Protein AF-0000000066578790 (afdb_homodimer)

Secondary structure (DSSP, 8-state):
-TTEEEE--SS-TT-SEEEE-S-GGGTT-SEEEEEEEEEGGG-SS-PPPTTTS-EEE-TTS-EEEE-GGG-EEEEGGG---EEEE-GGGHHHHHHHHHHHHH--/-TTEEEE--S--TT--EEEE-S-TTSTT-SEEEEEEEEEGGG-SS-PPPTTTS-EEE-TTS-EEEE-GGG-EEEEGGG---EEEE-GGGHHHHHHHHHHHHH--

Organism: Shigella dysenteriae serotype 1 (strain Sd197) (NCBI:txid300267)

InterPro domains:
  IPR002712 Toxin CcdB [PF01845] (2-103)
  IPR011067 Plasmid maintenance toxin/Cell growth inhibitor [G3DSA:2.30.30.110] (1-104)

Sequence (208 aa):
MQFTVYRSRSRNAAFPFVIDVTSDIIGVINRRIVIPLTPIERFIRIRPPERLNPILLLVDGKEYVLMTHETATVPVNALGTKFCDASAHRTLIKGALDFMLDGIMQFTVYRSRSRNAAFPFVIDVTSDIIGVINRRIVIPLTPIERFIRIRPPERLNPILLLVDGKEYVLMTHETATVPVNALGTKFCDASAHRTLIKGALDFMLDGI

Solvent-accessible surface area (backbone atoms only — not comparable to full-atom values): 10943 Å² total; per-residue (Å²): 108,52,31,30,28,22,35,38,67,58,86,48,77,69,34,52,27,30,30,30,50,28,24,75,65,61,62,86,59,68,50,35,39,31,28,33,28,26,57,44,81,76,46,77,92,50,81,66,59,56,65,50,26,38,76,44,78,48,95,87,74,45,51,25,28,37,37,52,74,57,28,33,42,40,48,55,85,61,52,43,52,80,68,48,79,44,59,92,45,44,68,62,54,50,45,17,52,34,24,45,49,66,50,85,108,53,31,30,28,21,35,38,67,59,86,47,77,69,34,51,27,32,30,28,53,29,24,76,65,61,62,88,59,66,50,35,40,31,28,32,28,25,58,45,80,77,48,77,92,49,81,65,58,54,64,49,27,40,76,44,79,48,94,89,73,46,50,25,28,37,36,52,76,57,28,31,43,41,47,57,86,60,52,44,50,81,69,47,82,44,58,90,46,44,67,62,54,50,45,16,52,34,24,44,50,66,50,85

Structure (mmCIF, N/CA/C/O backbone):
data_AF-0000000066578790-model_v1
#
loop_
_entity.id
_entity.type
_entity.pdbx_description
1 polymer 'Toxin CcdB'
#
loop_
_atom_site.group_PDB
_atom_site.id
_atom_site.type_symbol
_atom_site.label_atom_id
_atom_site.label_alt_id
_atom_site.label_comp_id
_atom_site.label_asym_id
_atom_site.label_entity_id
_atom_site.label_seq_id
_atom_site.pdbx_PDB_ins_code
_atom_site.Cartn_x
_atom_site.Cartn_y
_atom_site.Cartn_z
_atom_site.occupancy
_atom_site.B_iso_or_equiv
_atom_site.auth_seq_id
_atom_site.auth_comp_id
_atom_site.auth_asym_id
_atom_site.auth_atom_id
_a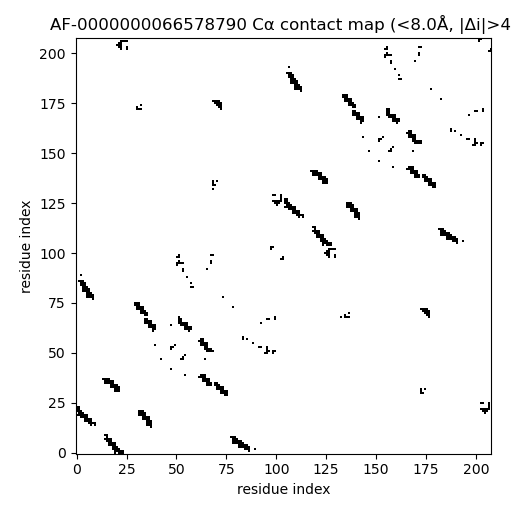tom_site.pdbx_PDB_model_num
ATOM 1 N N . MET A 1 1 ? -14.023 7.707 2.957 1 89.94 1 MET A N 1
ATOM 2 C CA . MET A 1 1 ? -13.797 8.492 1.743 1 89.94 1 MET A CA 1
ATOM 3 C C . MET A 1 1 ? -12.312 8.695 1.491 1 89.94 1 MET A C 1
ATOM 5 O O . MET A 1 1 ? -11.547 8.938 2.426 1 89.94 1 MET A O 1
ATOM 9 N N . GLN A 1 2 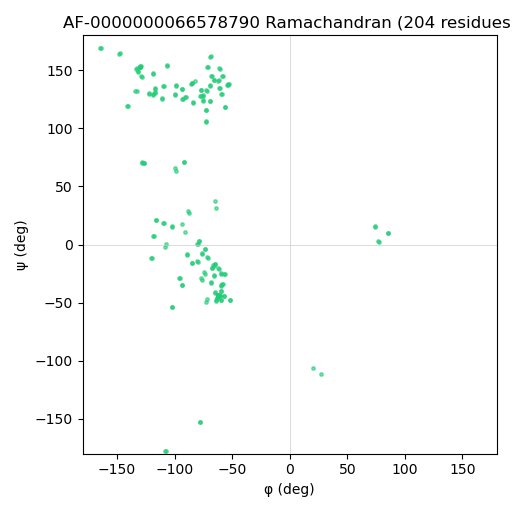? -12.031 8.594 0.148 1 96.25 2 GLN A N 1
ATOM 10 C CA . GLN A 1 2 ? -10.625 8.719 -0.208 1 96.25 2 GLN A CA 1
ATOM 11 C C . GLN A 1 2 ? -10.062 10.07 0.208 1 96.25 2 GLN A C 1
ATOM 13 O O . GLN A 1 2 ? -10.719 11.102 0.016 1 96.25 2 GLN A O 1
ATOM 18 N N . PHE A 1 3 ? -8.922 10.141 0.788 1 98.44 3 PHE A N 1
ATOM 19 C CA . PHE A 1 3 ? -8.102 11.258 1.256 1 98.44 3 PHE A CA 1
ATOM 20 C C . PHE A 1 3 ? -8.688 11.859 2.527 1 98.44 3 PHE A C 1
ATOM 22 O O . PHE A 1 3 ? -8.391 13.008 2.869 1 98.44 3 PHE A O 1
ATOM 29 N N . THR A 1 4 ? -9.562 11.148 3.135 1 98.31 4 THR A N 1
ATOM 30 C CA . THR A 1 4 ? -9.977 11.523 4.48 1 98.31 4 THR A CA 1
ATOM 31 C C . THR A 1 4 ? -8.922 11.125 5.504 1 98.31 4 THR A C 1
ATOM 33 O O . THR A 1 4 ? -8.383 10.016 5.449 1 98.31 4 THR A O 1
ATOM 36 N N . VAL A 1 5 ? -8.609 12.086 6.387 1 98.81 5 VAL A N 1
ATOM 37 C CA . VAL A 1 5 ? -7.676 11.844 7.48 1 98.81 5 VAL A CA 1
ATOM 38 C C . VAL A 1 5 ? -8.445 11.43 8.734 1 98.81 5 VAL A C 1
ATOM 40 O O . VAL A 1 5 ? -9.445 12.055 9.086 1 98.81 5 VAL A O 1
ATOM 43 N N . TYR A 1 6 ? -7.953 10.391 9.359 1 98.44 6 TYR A N 1
ATOM 44 C CA . TYR A 1 6 ? -8.531 9.875 10.594 1 98.44 6 TYR A CA 1
ATOM 45 C C . TYR A 1 6 ? -7.52 9.938 11.734 1 98.44 6 TYR A C 1
ATOM 47 O O . TYR A 1 6 ? -6.312 9.789 11.508 1 98.44 6 TYR A O 1
ATOM 55 N N . ARG A 1 7 ? -8.07 10.164 12.922 1 97.31 7 ARG A N 1
ATOM 56 C CA . ARG A 1 7 ? -7.238 9.922 14.102 1 97.31 7 ARG A CA 1
ATOM 57 C C . ARG A 1 7 ? -6.977 8.43 14.297 1 97.31 7 ARG A C 1
ATOM 59 O O . ARG A 1 7 ? -7.91 7.625 14.266 1 97.31 7 ARG A O 1
ATOM 66 N N . SER A 1 8 ? -5.742 8.141 14.344 1 95.25 8 SER A N 1
ATOM 67 C CA . SER A 1 8 ? -5.379 6.73 14.438 1 95.25 8 SER A CA 1
ATOM 68 C C . SER A 1 8 ? -5.914 6.102 15.719 1 95.25 8 SER A C 1
ATOM 70 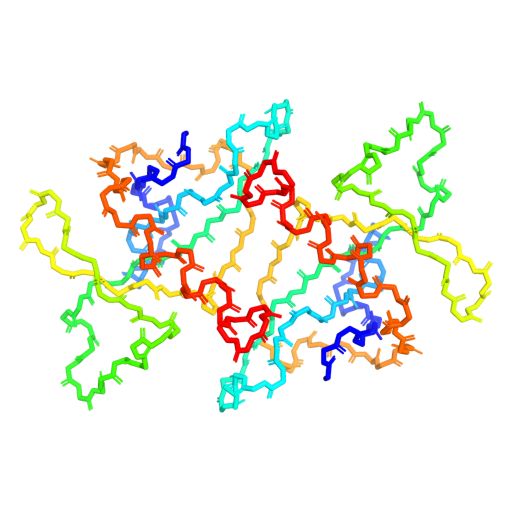O O . SER A 1 8 ? -5.898 6.734 16.781 1 95.25 8 SER A O 1
ATOM 72 N N . ARG A 1 9 ? -6.375 4.855 15.586 1 90.81 9 ARG A N 1
ATOM 73 C CA . ARG A 1 9 ? -6.793 4.086 16.75 1 90.81 9 ARG A CA 1
ATOM 74 C C . ARG A 1 9 ? -5.602 3.389 17.406 1 90.81 9 ARG A C 1
ATOM 76 O O . ARG A 1 9 ? -5.695 2.92 18.547 1 90.81 9 ARG A O 1
ATOM 83 N N . SER A 1 10 ? -4.578 3.365 16.609 1 82.62 10 SER A N 1
ATOM 84 C CA . SER A 1 10 ? -3.373 2.725 17.125 1 82.62 10 SER A CA 1
ATOM 85 C C . SER A 1 10 ? -2.764 3.535 18.266 1 82.62 10 SER A C 1
ATOM 87 O O . SER A 1 10 ? -2.871 4.762 18.281 1 82.62 10 SER A O 1
ATOM 89 N N . ARG A 1 11 ? -2.188 2.863 19.25 1 78.44 11 ARG A N 1
ATOM 90 C CA . ARG A 1 11 ? -1.521 3.52 20.359 1 78.44 11 ARG A CA 1
ATOM 91 C C . ARG A 1 11 ? -0.132 4.004 19.969 1 78.44 11 ARG A C 1
ATOM 93 O O . ARG A 1 11 ? 0.589 4.578 20.797 1 78.44 11 ARG A O 1
ATOM 100 N N . ASN A 1 12 ? 0.099 3.768 18.734 1 79.38 12 ASN A N 1
ATOM 101 C CA . ASN A 1 12 ? 1.402 4.227 18.266 1 79.38 12 ASN A CA 1
ATOM 102 C C . ASN A 1 12 ? 1.453 5.746 18.141 1 79.38 12 ASN A C 1
ATOM 104 O O . ASN A 1 12 ? 0.891 6.316 17.203 1 79.38 12 ASN A O 1
ATOM 108 N N . ALA A 1 13 ? 2.125 6.418 19.062 1 82.94 13 ALA A N 1
ATOM 109 C CA . ALA A 1 13 ? 2.197 7.875 19.156 1 82.94 13 ALA A CA 1
ATOM 110 C C . ALA A 1 13 ? 2.91 8.461 17.938 1 82.94 13 ALA A C 1
ATOM 112 O O . ALA A 1 13 ? 2.76 9.648 17.641 1 82.94 13 ALA A O 1
ATOM 113 N N . ALA A 1 14 ? 3.617 7.625 17.234 1 88.19 14 ALA A N 1
ATOM 114 C CA . ALA A 1 14 ? 4.336 8.109 16.062 1 88.19 14 ALA A CA 1
ATOM 115 C C . ALA A 1 14 ? 3.377 8.367 14.906 1 88.19 14 ALA A C 1
ATOM 117 O O . ALA A 1 14 ? 3.676 9.164 14.016 1 88.19 14 ALA A O 1
ATOM 118 N N . PHE A 1 15 ? 2.271 7.719 14.938 1 94.5 15 PHE A N 1
ATOM 119 C CA . PHE A 1 15 ? 1.312 7.824 13.844 1 94.5 15 PHE A CA 1
ATOM 120 C C . PHE A 1 15 ? -0.065 8.211 14.367 1 94.5 15 PHE A C 1
ATOM 122 O O . PHE A 1 15 ? -1.005 7.418 14.312 1 94.5 15 PHE A O 1
ATOM 129 N N . PRO A 1 16 ? -0.191 9.438 14.82 1 95.69 16 PRO A N 1
ATOM 130 C CA . PRO A 1 16 ? -1.458 9.867 15.414 1 95.69 16 PRO A CA 1
ATOM 131 C C . PRO A 1 16 ? -2.594 9.945 14.398 1 95.69 16 PRO A C 1
ATOM 133 O O . PRO A 1 16 ? -3.768 9.945 14.781 1 95.69 16 PRO A O 1
ATOM 136 N N . PHE A 1 17 ? -2.246 10.039 13.07 1 97.88 17 PHE A N 1
ATOM 137 C CA . PHE A 1 17 ? -3.238 10.133 12.008 1 97.88 17 PHE A CA 1
ATOM 138 C C . PHE A 1 17 ? -2.943 9.125 10.906 1 97.88 17 PHE A C 1
ATOM 140 O O . PHE A 1 17 ? -1.795 8.711 10.727 1 97.88 17 PHE A O 1
ATOM 147 N N . VAL A 1 18 ? -3.969 8.742 10.258 1 98.19 18 VAL A N 1
ATOM 148 C CA . VAL A 1 18 ? -3.84 8.008 9 1 98.19 18 VAL A CA 1
ATOM 149 C C . VAL A 1 18 ? -4.711 8.656 7.93 1 98.19 18 VAL A C 1
ATOM 151 O O . VAL A 1 18 ? -5.73 9.273 8.234 1 98.19 18 VAL A O 1
ATOM 154 N N . ILE A 1 19 ? -4.293 8.492 6.723 1 98.75 19 ILE A N 1
ATOM 155 C CA . ILE A 1 19 ? -5.078 9 5.605 1 98.75 19 ILE A CA 1
ATOM 156 C C . ILE A 1 19 ? -5.5 7.844 4.703 1 98.75 19 ILE A C 1
ATOM 158 O O . ILE A 1 19 ? -4.68 6.996 4.348 1 98.75 19 ILE A O 1
ATOM 162 N N . ASP A 1 20 ? -6.812 7.766 4.395 1 97.56 20 ASP A N 1
ATOM 163 C CA . ASP A 1 20 ? -7.359 6.781 3.467 1 97.56 20 ASP A CA 1
ATOM 164 C C . ASP A 1 20 ? -7.031 7.152 2.021 1 97.56 20 ASP A C 1
ATOM 166 O O . ASP A 1 20 ? -7.41 8.227 1.551 1 97.56 20 ASP A O 1
ATOM 170 N N . VAL A 1 21 ? -6.359 6.207 1.281 1 98.19 21 VAL A N 1
ATOM 171 C CA . VAL A 1 21 ? -5.98 6.535 -0.089 1 98.19 21 VAL A CA 1
ATOM 172 C C . VAL A 1 21 ? -6.676 5.582 -1.06 1 98.19 21 VAL A C 1
ATOM 174 O O . VAL A 1 21 ? -6.344 5.547 -2.246 1 98.19 21 VAL A O 1
ATOM 177 N N . THR A 1 22 ? -7.562 4.773 -0.55 1 96.94 22 THR A N 1
ATOM 178 C CA . THR A 1 22 ? -8.328 3.836 -1.369 1 96.94 22 THR A CA 1
ATOM 179 C C . THR A 1 22 ? -9.367 4.574 -2.205 1 96.94 22 THR A C 1
ATOM 181 O O . THR A 1 22 ? -10.109 5.41 -1.686 1 96.94 22 THR A O 1
ATOM 184 N N . SER A 1 23 ? -9.406 4.238 -3.52 1 95.69 23 SER A N 1
ATOM 185 C CA . SER A 1 23 ? -10.414 4.84 -4.391 1 95.69 23 SER A CA 1
ATOM 186 C C . SER A 1 23 ? -11.828 4.547 -3.883 1 95.69 23 SER A C 1
ATOM 188 O O . SER A 1 23 ? -12.109 3.438 -3.436 1 95.69 23 SER A O 1
ATOM 190 N N . ASP A 1 24 ? -12.695 5.48 -4.051 1 91.62 24 ASP A N 1
ATOM 191 C CA . ASP A 1 24 ? -14.078 5.328 -3.609 1 91.62 24 ASP A CA 1
ATOM 192 C C . ASP A 1 24 ? -14.836 4.332 -4.488 1 91.62 24 ASP A C 1
ATOM 194 O O . ASP A 1 24 ? -15.922 3.883 -4.137 1 91.62 24 ASP A O 1
ATOM 198 N N . ILE A 1 25 ? -14.211 3.969 -5.609 1 85.75 25 ILE A N 1
ATOM 199 C CA . ILE A 1 25 ? -14.867 3.076 -6.555 1 85.75 25 ILE A CA 1
ATOM 200 C C . ILE A 1 25 ? -14.828 1.646 -6.027 1 85.75 25 ILE A C 1
ATOM 202 O O . ILE A 1 25 ? -15.648 0.811 -6.422 1 85.75 25 ILE A O 1
ATOM 206 N N . ILE A 1 26 ? -13.781 1.325 -5.262 1 79.75 26 ILE A N 1
ATOM 207 C CA . ILE A 1 26 ? -13.57 -0.048 -4.816 1 79.75 26 ILE A CA 1
ATOM 208 C C . ILE A 1 26 ? -14.719 -0.482 -3.91 1 79.75 26 ILE A C 1
ATOM 210 O O . ILE A 1 26 ? -15.07 -1.664 -3.863 1 79.75 26 ILE A O 1
ATOM 214 N N . GLY A 1 27 ? -15.914 0.011 -4.121 1 63.19 27 GLY A N 1
ATOM 215 C CA . GLY A 1 27 ? -17.203 -0.349 -3.566 1 63.19 27 GLY A CA 1
ATOM 216 C C . GLY A 1 27 ? -17.109 -0.977 -2.189 1 63.19 27 GLY A C 1
ATOM 217 O O . GLY A 1 27 ? -16.531 -0.39 -1.271 1 63.19 27 GLY A O 1
ATOM 218 N N . VAL A 1 28 ? -17.469 -2.354 -2.236 1 64.81 28 VAL A N 1
ATOM 219 C CA . VAL A 1 28 ? -17.969 -3.074 -1.072 1 64.81 28 VAL A CA 1
ATOM 220 C C . VAL A 1 28 ? -16.812 -3.762 -0.35 1 64.81 28 VAL A C 1
ATOM 222 O O . VAL A 1 28 ? -17.031 -4.656 0.472 1 64.81 28 VAL A O 1
ATOM 225 N N . ILE A 1 29 ? -15.641 -3.344 -0.62 1 76.81 29 ILE A N 1
ATOM 226 C CA . ILE A 1 29 ? -14.656 -4.062 0.174 1 76.81 29 ILE A CA 1
ATOM 227 C C . ILE A 1 29 ? -14.562 -3.445 1.567 1 76.81 29 ILE A C 1
ATOM 229 O O . ILE A 1 29 ? -14.859 -2.264 1.75 1 76.81 29 ILE A O 1
ATOM 233 N N . ASN A 1 30 ? -14.422 -4.223 2.66 1 87.56 30 ASN A N 1
ATOM 234 C CA . ASN A 1 30 ? -14.367 -3.768 4.047 1 87.56 30 ASN A CA 1
ATOM 235 C C . ASN A 1 30 ? -12.945 -3.416 4.465 1 87.56 30 ASN A C 1
ATOM 237 O O . ASN A 1 30 ? -12.594 -3.533 5.641 1 87.56 30 ASN A O 1
ATOM 241 N N . ARG A 1 31 ? -12.07 -3.014 3.553 1 93.38 31 ARG A N 1
ATOM 242 C CA . ARG A 1 31 ? -10.688 -2.645 3.854 1 93.38 31 ARG A CA 1
ATOM 243 C C . ARG A 1 31 ? -10.305 -1.339 3.162 1 93.38 31 ARG A C 1
ATOM 245 O O . ARG A 1 31 ? -10.859 -1.001 2.113 1 93.38 31 ARG A O 1
ATOM 252 N N . ARG A 1 32 ? -9.438 -0.648 3.727 1 95.31 32 ARG A N 1
ATOM 253 C CA . ARG A 1 32 ? -8.898 0.599 3.189 1 95.31 32 ARG A CA 1
ATOM 254 C C . ARG A 1 32 ? -7.379 0.621 3.27 1 95.31 32 ARG A C 1
ATOM 256 O O . ARG A 1 32 ? -6.797 0.217 4.277 1 95.31 32 ARG A O 1
ATOM 263 N N . ILE A 1 33 ? -6.75 1 2.16 1 97.75 33 ILE A N 1
ATOM 264 C CA . ILE A 1 33 ? -5.328 1.317 2.189 1 97.75 33 ILE A CA 1
ATOM 265 C C . ILE A 1 33 ? -5.117 2.686 2.836 1 97.75 33 ILE A C 1
ATOM 267 O O . ILE A 1 33 ? -5.781 3.658 2.473 1 97.75 33 ILE A O 1
ATOM 271 N N . VAL A 1 34 ? -4.227 2.73 3.836 1 97.94 34 VAL A N 1
ATOM 272 C CA . VAL A 1 34 ? -3.99 3.969 4.574 1 97.94 34 VAL A CA 1
ATOM 273 C C . VAL A 1 34 ? -2.492 4.254 4.645 1 97.94 34 VAL A C 1
ATOM 275 O O . VAL A 1 34 ? -1.674 3.334 4.535 1 97.94 34 VAL A O 1
ATOM 278 N N . ILE A 1 35 ? -2.199 5.48 4.766 1 98.69 35 ILE A N 1
ATOM 279 C CA . ILE A 1 35 ? -0.837 5.941 5.004 1 98.69 35 ILE A CA 1
ATOM 280 C C . ILE A 1 35 ? -0.788 6.754 6.297 1 98.69 35 ILE A C 1
ATOM 282 O O . ILE A 1 35 ? -1.569 7.691 6.477 1 98.69 35 ILE A O 1
ATOM 286 N N . PRO A 1 36 ? 0.133 6.461 7.207 1 98.25 36 PRO A N 1
ATOM 287 C CA . PRO A 1 36 ? 0.235 7.246 8.438 1 98.25 36 PRO A CA 1
ATOM 288 C C . PRO A 1 36 ? 0.787 8.648 8.195 1 98.25 36 PRO A C 1
ATOM 290 O O . PRO A 1 36 ? 1.524 8.875 7.234 1 98.25 36 PRO A O 1
ATOM 293 N N . LEU A 1 37 ? 0.402 9.523 9.055 1 98.19 37 LEU A N 1
ATOM 294 C CA . LEU A 1 37 ? 0.937 10.875 9.102 1 98.19 37 LEU A CA 1
ATOM 295 C C . LEU A 1 37 ? 1.668 11.133 10.414 1 98.19 37 LEU A C 1
ATOM 297 O O . LEU A 1 37 ? 1.164 10.789 11.484 1 98.19 37 LEU A O 1
ATOM 301 N N . THR A 1 38 ? 2.773 11.695 10.328 1 96.94 38 THR A N 1
ATOM 302 C CA . THR A 1 38 ? 3.59 12.023 11.492 1 96.94 38 THR A CA 1
ATOM 303 C C . THR A 1 38 ? 3.777 13.539 11.602 1 96.94 38 THR A C 1
ATOM 305 O O . THR A 1 38 ? 4.145 14.195 10.633 1 96.94 38 THR A O 1
ATOM 308 N N . PRO A 1 39 ? 3.529 14.047 12.812 1 95.94 39 PRO A N 1
ATOM 309 C CA . PRO A 1 39 ? 3.799 15.484 12.961 1 95.94 39 PRO A CA 1
ATOM 310 C C . PRO A 1 39 ? 5.223 15.859 12.562 1 95.94 39 PRO A C 1
ATOM 312 O O . PRO A 1 39 ? 6.172 15.148 12.906 1 95.94 39 PRO A O 1
ATOM 315 N N . ILE A 1 40 ? 5.344 17 11.82 1 95 40 ILE A N 1
ATOM 316 C CA . ILE A 1 40 ? 6.629 17.438 11.289 1 95 40 ILE A CA 1
ATOM 317 C C . ILE A 1 40 ? 7.605 17.672 12.438 1 95 40 ILE A C 1
ATOM 319 O O . ILE A 1 40 ? 8.82 17.531 12.273 1 95 40 ILE A O 1
ATOM 323 N N . GLU A 1 41 ? 7.137 17.953 13.633 1 93.12 41 GLU A N 1
ATOM 324 C CA . GLU A 1 41 ? 7.957 18.281 14.797 1 93.12 41 GLU A CA 1
ATOM 325 C C . GLU A 1 41 ? 8.781 17.062 15.234 1 93.12 41 GLU A C 1
ATOM 327 O O . GLU A 1 41 ? 9.766 17.219 15.961 1 93.12 41 GLU A O 1
ATOM 332 N N . ARG A 1 42 ? 8.391 15.953 14.797 1 91.75 42 ARG A N 1
ATOM 333 C CA . ARG A 1 42 ? 9.125 14.75 15.164 1 91.75 42 ARG A CA 1
ATOM 334 C C . ARG A 1 42 ? 10.375 14.578 14.305 1 91.75 42 ARG A C 1
ATOM 336 O O . ARG A 1 42 ? 11.25 13.773 14.617 1 91.75 42 ARG A O 1
ATOM 343 N N . PHE A 1 43 ? 10.398 15.367 13.211 1 89.25 43 PHE A N 1
ATOM 344 C CA . PHE A 1 43 ? 11.555 15.312 12.328 1 89.25 43 PHE A CA 1
ATOM 345 C C . PHE A 1 43 ? 12.508 16.469 12.609 1 89.25 43 PHE A C 1
ATOM 347 O O . PHE A 1 43 ? 12.531 17.453 11.867 1 89.25 43 PHE A O 1
ATOM 354 N N . ILE A 1 44 ? 13.125 16.641 13.594 1 79.12 44 ILE A N 1
ATOM 355 C CA . ILE A 1 44 ? 13.953 17.75 14.039 1 79.12 44 ILE A CA 1
ATOM 356 C C . ILE A 1 44 ? 15.266 17.766 13.258 1 79.12 44 ILE A C 1
ATOM 358 O O . ILE A 1 44 ?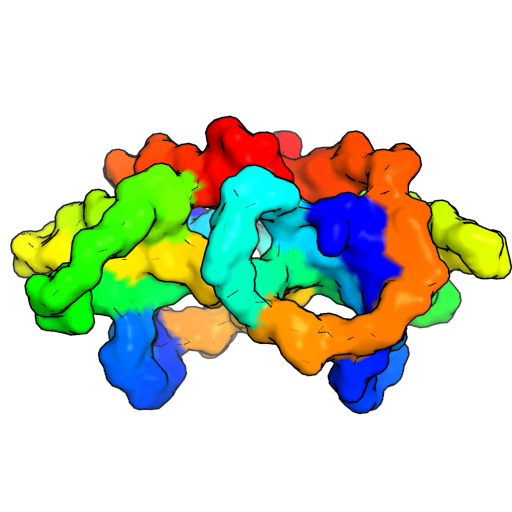 15.695 18.812 12.766 1 79.12 44 ILE A O 1
ATOM 362 N N . ARG A 1 45 ? 16.016 16.688 13.109 1 80.31 45 ARG A N 1
ATOM 363 C CA . ARG A 1 45 ? 17.375 16.688 12.57 1 80.31 45 ARG A CA 1
ATOM 364 C C . ARG A 1 45 ? 17.406 16.094 11.172 1 80.31 45 ARG A C 1
ATOM 366 O O . ARG A 1 45 ? 18.469 16.031 10.531 1 80.31 45 ARG A O 1
ATOM 373 N N . ILE A 1 46 ? 16.297 15.688 10.633 1 79.06 46 ILE A N 1
ATOM 374 C CA . ILE A 1 46 ? 16.328 14.984 9.359 1 79.06 46 ILE A CA 1
ATOM 375 C C . ILE A 1 46 ? 15.141 15.422 8.5 1 79.06 46 ILE A C 1
ATOM 377 O O . ILE A 1 46 ? 14 15.43 8.969 1 79.06 46 ILE A O 1
ATOM 381 N N . ARG A 1 47 ? 15.578 15.961 7.418 1 82.38 47 ARG A N 1
ATOM 382 C CA . ARG A 1 47 ? 14.5 16.281 6.488 1 82.38 47 ARG A CA 1
ATOM 383 C C . ARG A 1 47 ? 14 15.039 5.762 1 82.38 47 ARG A C 1
ATOM 385 O O . ARG A 1 47 ? 14.789 14.305 5.172 1 82.38 47 ARG A O 1
ATOM 392 N N . PRO A 1 48 ? 12.68 14.859 5.828 1 86.75 48 PRO A N 1
ATOM 393 C CA . PRO A 1 48 ? 12.164 13.688 5.113 1 86.75 48 PRO A CA 1
ATOM 394 C C . PRO A 1 48 ? 12.336 13.797 3.602 1 86.75 48 PRO A C 1
ATOM 396 O O . PRO A 1 48 ? 12.32 14.906 3.055 1 86.75 48 PRO A O 1
ATOM 399 N N . PRO A 1 49 ? 12.664 12.688 2.926 1 88.38 49 PRO A N 1
ATOM 400 C CA . PRO A 1 49 ? 12.711 12.734 1.462 1 88.38 49 PRO A CA 1
ATOM 401 C C . PRO A 1 49 ? 11.398 13.211 0.845 1 88.38 49 PRO A C 1
ATOM 403 O O . PRO A 1 49 ? 10.391 12.5 0.9 1 88.38 49 PRO A O 1
ATOM 406 N N . GLU A 1 50 ? 11.406 14.25 0.172 1 89.44 50 GLU A N 1
ATOM 407 C CA . GLU A 1 50 ? 10.211 14.984 -0.235 1 89.44 50 GLU A CA 1
ATOM 408 C C . GLU A 1 50 ? 9.352 14.156 -1.188 1 89.44 50 GLU A C 1
ATOM 410 O O . GLU A 1 50 ? 8.125 14.188 -1.111 1 89.44 50 GLU A O 1
ATOM 415 N N . ARG A 1 51 ? 10 13.469 -2.094 1 92.75 51 ARG A N 1
ATOM 416 C CA . ARG A 1 51 ? 9.234 12.742 -3.104 1 92.75 51 ARG A CA 1
ATOM 417 C C . ARG A 1 51 ? 8.469 11.586 -2.479 1 92.75 51 ARG A C 1
ATOM 419 O O . ARG A 1 51 ? 7.359 11.258 -2.914 1 92.75 51 ARG A O 1
ATOM 426 N N . LEU A 1 52 ? 9.031 10.992 -1.456 1 94.81 52 LEU A N 1
ATOM 427 C CA . LEU A 1 52 ? 8.414 9.828 -0.821 1 94.81 52 LEU A CA 1
ATOM 428 C C . LEU A 1 52 ? 7.555 10.258 0.364 1 94.81 52 LEU A C 1
ATOM 430 O O . LEU A 1 52 ? 6.527 9.633 0.643 1 94.81 52 LEU A O 1
ATOM 434 N N . ASN A 1 53 ? 8.031 11.258 0.998 1 96.31 53 ASN A N 1
ATOM 435 C CA . ASN A 1 53 ? 7.387 11.68 2.236 1 96.31 53 ASN A CA 1
ATOM 436 C C . ASN A 1 53 ? 7.059 13.172 2.211 1 96.31 53 ASN A C 1
ATOM 438 O O . ASN A 1 53 ? 7.598 13.945 3.006 1 96.31 53 ASN A O 1
ATOM 442 N N . PRO A 1 54 ? 6.125 13.586 1.452 1 97.5 54 PRO A N 1
ATOM 443 C CA . PRO A 1 54 ? 5.773 15.008 1.373 1 97.5 54 PRO A CA 1
ATOM 444 C C . PRO A 1 54 ? 5.129 15.531 2.656 1 97.5 54 PRO A C 1
ATOM 446 O O . PRO A 1 54 ? 4.684 14.734 3.492 1 97.5 54 PRO A O 1
ATOM 449 N N . ILE A 1 55 ? 5.148 16.781 2.77 1 97.69 55 ILE A N 1
ATOM 450 C CA . ILE A 1 55 ? 4.574 17.469 3.926 1 97.69 55 ILE A CA 1
ATOM 451 C C . ILE A 1 55 ? 3.186 18 3.578 1 97.69 55 ILE A C 1
ATOM 453 O O . ILE A 1 55 ? 3 18.641 2.537 1 97.69 55 ILE A O 1
ATOM 457 N N . LEU A 1 56 ? 2.205 17.703 4.402 1 98.31 56 LEU A N 1
ATOM 458 C CA . LEU A 1 56 ? 0.828 18.156 4.246 1 98.31 56 LEU A CA 1
ATOM 459 C C . LEU A 1 56 ? 0.457 19.156 5.332 1 98.31 56 LEU A C 1
ATOM 461 O O . LEU A 1 56 ? 0.663 18.891 6.52 1 98.31 56 LEU A O 1
ATOM 465 N N . LEU A 1 57 ? -0.003 20.297 4.914 1 98.62 57 LEU A N 1
ATOM 466 C CA . LEU A 1 57 ? -0.64 21.219 5.848 1 98.62 57 LEU A CA 1
ATOM 467 C C . LEU A 1 57 ? -2.111 20.875 6.039 1 98.62 57 LEU A C 1
ATOM 469 O O . LEU 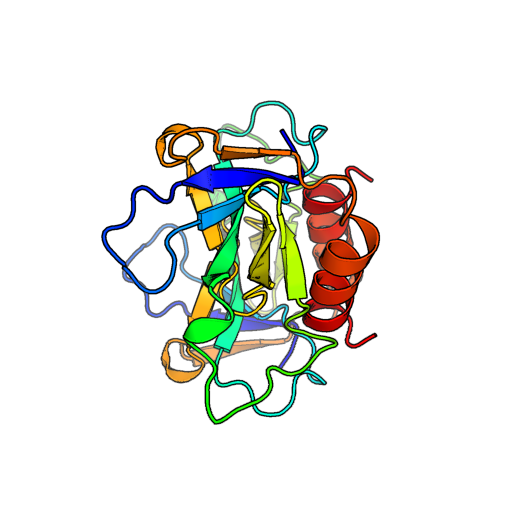A 1 57 ? -2.873 20.812 5.074 1 98.62 57 LEU A O 1
ATOM 473 N N . LEU A 1 58 ? -2.482 20.609 7.34 1 98.56 58 LEU A N 1
ATOM 474 C CA . LEU A 1 58 ? -3.857 20.188 7.574 1 98.56 58 LEU A CA 1
ATOM 475 C C . LEU A 1 58 ? -4.668 21.297 8.234 1 98.56 58 LEU A C 1
ATOM 477 O O . LEU A 1 58 ? -4.188 22.422 8.367 1 98.56 58 LEU A O 1
ATOM 481 N N . VAL A 1 59 ? -5.91 21 8.531 1 98.19 59 VAL A N 1
ATOM 482 C CA . VAL A 1 59 ? -6.922 21.984 8.898 1 98.19 59 VAL A CA 1
ATOM 483 C C . VAL A 1 59 ? -6.551 22.625 10.234 1 98.19 59 VAL A C 1
ATOM 485 O O . VAL A 1 59 ? -6.992 23.75 10.531 1 98.19 59 VAL A O 1
ATOM 488 N N . ASP A 1 60 ? -5.781 21.938 11.125 1 97.75 60 ASP A N 1
ATOM 489 C CA . ASP A 1 60 ? -5.41 22.5 12.422 1 97.75 60 ASP A CA 1
ATOM 490 C C . ASP A 1 60 ? -4.227 23.453 12.289 1 97.75 60 ASP A C 1
ATOM 492 O O . ASP A 1 60 ? -3.709 23.953 13.297 1 97.75 60 ASP A O 1
ATOM 496 N N . GLY A 1 61 ? -3.771 23.594 11.07 1 98.12 61 GLY A N 1
ATOM 497 C CA . GLY A 1 61 ? -2.68 24.531 10.82 1 98.12 61 GLY A CA 1
ATOM 498 C C . GLY A 1 61 ? -1.312 23.922 11.062 1 98.12 61 GLY A C 1
ATOM 499 O O . GLY A 1 61 ? -0.301 24.625 11.047 1 98.12 61 GLY A O 1
ATOM 500 N N . LYS A 1 62 ? -1.296 22.672 11.25 1 97.81 62 LYS A N 1
ATOM 501 C CA . LYS A 1 62 ? -0.039 21.969 11.516 1 97.81 62 LYS A CA 1
ATOM 502 C C . LYS A 1 62 ? 0.404 21.156 10.297 1 97.81 62 LYS A C 1
ATOM 504 O O . LYS A 1 62 ? -0.41 20.844 9.43 1 97.81 62 LYS A O 1
ATOM 509 N N . GLU A 1 63 ? 1.672 20.984 10.273 1 97.06 63 GLU A N 1
ATOM 510 C CA . GLU A 1 63 ? 2.275 20.219 9.188 1 97.06 63 GLU A CA 1
ATOM 511 C C . GLU A 1 63 ? 2.547 18.781 9.609 1 97.06 63 GLU A C 1
ATOM 513 O O . GLU A 1 63 ? 3.021 18.531 10.719 1 97.06 63 GLU A O 1
ATOM 518 N N . TYR A 1 64 ? 2.227 17.906 8.703 1 97.62 64 TYR A N 1
ATOM 519 C CA . TYR A 1 64 ? 2.424 16.484 8.906 1 97.62 64 TYR A CA 1
ATOM 520 C C . TYR A 1 64 ? 3.18 15.859 7.738 1 97.62 64 TYR A C 1
ATOM 522 O O . TYR A 1 64 ? 2.988 16.25 6.586 1 97.62 64 TYR A O 1
ATOM 530 N N . VAL A 1 65 ? 3.998 14.898 8 1 97.69 65 VAL A N 1
ATOM 531 C CA . VAL A 1 65 ? 4.746 14.148 6.992 1 97.69 65 VAL A CA 1
ATOM 532 C C . VAL A 1 65 ? 3.973 12.891 6.602 1 97.69 65 VAL A C 1
ATOM 534 O O . VAL A 1 65 ? 3.551 12.125 7.469 1 97.69 65 VAL A O 1
ATOM 537 N N . LEU A 1 66 ? 3.727 12.734 5.324 1 98.44 66 LEU A N 1
ATOM 538 C CA . LEU A 1 66 ? 3.127 11.508 4.801 1 98.44 66 LEU A CA 1
ATOM 539 C C . LEU A 1 66 ? 4.133 10.359 4.82 1 98.44 66 LEU A C 1
ATOM 541 O O . LEU A 1 66 ? 5.129 10.391 4.094 1 98.44 66 LEU A O 1
ATOM 545 N N . MET A 1 67 ? 3.848 9.367 5.582 1 96.5 67 MET A N 1
ATOM 546 C CA . MET A 1 67 ? 4.766 8.234 5.723 1 96.5 67 MET A CA 1
ATOM 547 C C . MET A 1 67 ? 4.434 7.141 4.715 1 96.5 67 MET A C 1
ATOM 549 O O . MET A 1 67 ? 4.039 6.035 5.102 1 96.5 67 MET A O 1
ATOM 553 N N . THR A 1 68 ? 4.707 7.395 3.463 1 97.38 68 THR A N 1
ATOM 554 C CA . THR A 1 68 ? 4.301 6.543 2.35 1 97.38 68 THR A CA 1
ATOM 555 C C . THR A 1 68 ? 4.887 5.141 2.498 1 97.38 68 THR A C 1
ATOM 557 O O . THR A 1 68 ? 4.227 4.148 2.184 1 97.38 68 THR A O 1
ATOM 560 N N . HIS A 1 69 ? 6.059 5.031 3.012 1 95.31 69 HIS A N 1
ATOM 561 C CA . HIS A 1 69 ? 6.746 3.754 3.172 1 95.31 69 HIS A CA 1
ATOM 562 C C . HIS A 1 69 ? 6.133 2.936 4.305 1 95.31 69 HIS A C 1
ATOM 564 O O . HIS A 1 69 ? 6.57 1.814 4.57 1 95.31 69 HIS A O 1
ATOM 570 N N . GLU A 1 70 ? 5.156 3.5 5.004 1 95.88 70 GLU A N 1
ATOM 571 C CA . GLU A 1 70 ? 4.461 2.797 6.078 1 95.88 70 GLU A CA 1
ATOM 572 C C . GLU A 1 70 ? 3.029 2.453 5.68 1 95.88 70 GLU A C 1
ATOM 574 O O . GLU A 1 70 ? 2.182 2.209 6.539 1 95.88 70 GLU A O 1
ATOM 579 N N . THR A 1 71 ? 2.773 2.479 4.402 1 97.94 71 THR A N 1
ATOM 580 C CA . THR A 1 71 ? 1.457 2.16 3.857 1 97.94 71 THR A CA 1
ATOM 581 C C . THR A 1 71 ? 0.978 0.803 4.363 1 97.94 71 THR A C 1
ATOM 583 O O . THR A 1 71 ? 1.755 -0.152 4.426 1 97.94 71 THR A O 1
ATOM 586 N N . ALA A 1 72 ? -0.295 0.687 4.727 1 96.69 72 ALA A N 1
ATOM 587 C CA . ALA A 1 72 ? -0.938 -0.545 5.176 1 96.69 72 ALA A CA 1
ATOM 588 C C . ALA A 1 72 ? -2.41 -0.574 4.773 1 96.69 72 ALA A C 1
ATOM 590 O O . ALA A 1 72 ? -2.959 0.437 4.328 1 96.69 72 ALA A O 1
ATOM 591 N N . THR A 1 73 ? -2.957 -1.735 4.844 1 97.06 73 THR A N 1
ATOM 592 C CA . THR A 1 73 ? -4.402 -1.882 4.695 1 97.06 73 THR A CA 1
ATOM 593 C C . THR A 1 73 ? -5.047 -2.248 6.027 1 97.06 73 THR A C 1
ATOM 595 O O . THR A 1 73 ? -4.52 -3.074 6.773 1 97.06 73 THR A O 1
ATOM 598 N N . VAL A 1 74 ? -6.156 -1.606 6.305 1 95.5 74 VAL A N 1
ATOM 599 C CA . VAL A 1 74 ? -6.871 -1.865 7.551 1 95.5 74 VAL A CA 1
ATOM 600 C C . VAL A 1 74 ? -8.352 -2.078 7.258 1 95.5 74 VAL A C 1
ATOM 602 O O . VAL A 1 74 ? -8.875 -1.573 6.262 1 95.5 74 VAL A O 1
ATOM 605 N N . PRO A 1 75 ? -8.969 -2.936 8.117 1 94.81 75 PRO A N 1
ATOM 606 C CA . PRO A 1 75 ? -10.422 -2.943 7.98 1 94.81 75 PRO A CA 1
ATOM 607 C C . PRO A 1 75 ? -11.047 -1.576 8.25 1 94.81 75 PRO A C 1
ATOM 609 O O . PRO A 1 75 ? -10.531 -0.806 9.062 1 94.81 75 PRO A O 1
ATOM 612 N N . VAL A 1 76 ? -12.148 -1.296 7.652 1 92.81 76 VAL A N 1
ATOM 613 C CA . VAL A 1 76 ? -12.812 -0.002 7.758 1 92.81 76 VAL A CA 1
ATOM 614 C C . VAL A 1 76 ? -13.133 0.298 9.219 1 92.81 76 VAL A C 1
ATOM 616 O O . VAL A 1 76 ? -13.039 1.447 9.656 1 92.81 76 VAL A O 1
ATOM 619 N N . ASN A 1 77 ? -13.438 -0.722 9.969 1 93.31 77 ASN A N 1
ATOM 620 C CA . ASN A 1 77 ? -13.836 -0.507 11.352 1 93.31 77 ASN A CA 1
ATOM 621 C C . ASN A 1 77 ? -12.641 -0.201 12.25 1 93.31 77 ASN A C 1
ATOM 623 O O . ASN A 1 77 ? -12.805 0.144 13.414 1 93.31 77 ASN A O 1
ATOM 627 N N . ALA A 1 78 ? -11.43 -0.326 11.703 1 94.25 78 ALA A N 1
ATOM 628 C CA . ALA A 1 78 ? -10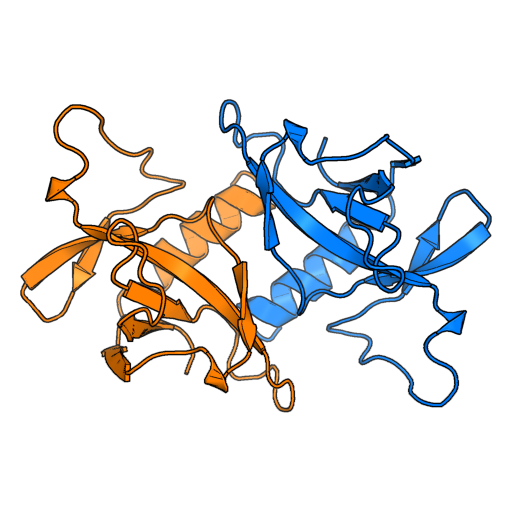.227 0.037 12.445 1 94.25 78 ALA A CA 1
ATOM 629 C C . ALA A 1 78 ? -9.875 1.507 12.234 1 94.25 78 ALA A C 1
ATOM 631 O O . ALA A 1 78 ? -9 2.047 12.914 1 94.25 78 ALA A O 1
ATOM 632 N N . LEU A 1 79 ? -10.633 2.035 11.289 1 93.88 79 LEU A N 1
ATOM 633 C CA . LEU A 1 79 ? -10.414 3.463 11.086 1 93.88 79 LEU A CA 1
ATOM 634 C C . LEU A 1 79 ? -10.914 4.266 12.281 1 93.88 79 LEU A C 1
ATOM 636 O O . LEU A 1 79 ? -11.961 3.953 12.852 1 93.88 79 LEU A O 1
ATOM 640 N N . GLY A 1 80 ? -10.234 5.18 12.727 1 94.69 80 GLY A N 1
ATOM 641 C CA . GLY A 1 80 ? -10.617 6.016 13.852 1 94.69 80 GLY A CA 1
ATOM 642 C C . GLY A 1 80 ? -11.633 7.082 13.484 1 94.69 80 GLY A C 1
ATOM 643 O O . GLY A 1 80 ? -12.5 6.852 12.641 1 94.69 80 GLY A O 1
ATOM 644 N N . THR A 1 81 ? -11.578 8.117 14.211 1 96.5 81 THR A N 1
ATOM 645 C CA . THR A 1 81 ? -12.516 9.211 14 1 96.5 81 THR A CA 1
ATOM 646 C C . THR A 1 81 ? -12.016 10.148 12.898 1 96.5 81 THR A C 1
ATOM 648 O O . THR A 1 81 ? -10.828 10.461 12.836 1 96.5 81 THR A O 1
ATOM 651 N N . LYS A 1 82 ? -12.969 10.539 12.117 1 98.06 82 LYS A N 1
ATOM 652 C CA . LYS A 1 82 ? -12.617 11.484 11.062 1 98.06 82 LYS A CA 1
ATOM 653 C C . LYS A 1 82 ? -12.031 12.766 11.641 1 98.06 82 LYS A C 1
ATOM 655 O O . LYS A 1 82 ? -12.57 13.32 12.602 1 98.06 82 LYS A O 1
ATOM 660 N N . PHE A 1 83 ? -10.922 13.094 11.094 1 98.5 83 PHE A N 1
ATOM 661 C CA . PHE A 1 83 ? -10.273 14.328 11.523 1 98.5 83 PHE A CA 1
ATOM 662 C C . PHE A 1 83 ? -10.5 15.438 10.508 1 98.5 83 PHE A C 1
ATOM 664 O O . PHE A 1 83 ? -11.016 16.5 10.852 1 98.5 83 PHE A O 1
ATOM 671 N N . CYS A 1 84 ? -10.156 15.203 9.164 1 98.75 84 CYS A N 1
ATOM 672 C CA . CYS A 1 84 ? -10.375 16.234 8.156 1 98.75 84 CYS A CA 1
ATOM 673 C C . CYS A 1 84 ? -10.305 15.641 6.754 1 98.75 84 CYS A C 1
ATOM 675 O O . CYS A 1 84 ? -10 14.461 6.59 1 98.75 84 CYS A O 1
ATOM 677 N N . ASP A 1 85 ? -10.711 16.453 5.828 1 98.62 85 ASP A N 1
ATOM 678 C CA . ASP A 1 85 ? -10.555 16.156 4.406 1 98.62 85 ASP A CA 1
ATOM 679 C C . ASP A 1 85 ? -9.227 16.703 3.877 1 98.62 85 ASP A C 1
ATOM 681 O O . ASP A 1 85 ? -8.906 17.875 4.078 1 98.62 85 ASP A O 1
ATOM 685 N N . ALA A 1 86 ? -8.453 15.898 3.258 1 98.69 86 ALA A N 1
ATOM 686 C CA . ALA A 1 86 ? -7.164 16.312 2.717 1 98.69 86 ALA A CA 1
ATOM 687 C C . ALA A 1 86 ? -7.141 16.188 1.195 1 98.69 86 ALA A C 1
ATOM 689 O O . ALA A 1 86 ? -6.074 16.031 0.596 1 98.69 86 ALA A O 1
ATOM 690 N N . SER A 1 87 ? -8.258 16.172 0.536 1 98.19 87 SER A N 1
ATOM 691 C CA . SER A 1 87 ? -8.352 16.031 -0.913 1 98.19 87 SER A CA 1
ATOM 692 C C . SER A 1 87 ? -7.559 17.109 -1.628 1 98.19 87 SER A C 1
ATOM 694 O O . SER A 1 87 ? -7.121 16.922 -2.766 1 98.19 87 SER A O 1
ATOM 696 N N . ALA A 1 88 ? -7.371 18.234 -0.961 1 98.25 88 ALA A N 1
ATOM 697 C CA . ALA A 1 88 ? -6.574 19.328 -1.529 1 98.25 88 ALA A CA 1
ATOM 698 C C . ALA A 1 88 ? -5.137 18.875 -1.773 1 98.25 88 ALA A C 1
ATOM 700 O O . ALA A 1 88 ? -4.418 19.5 -2.564 1 98.25 88 ALA A O 1
ATOM 701 N N . HIS A 1 89 ? -4.703 17.812 -1.086 1 98.5 89 HIS A N 1
ATOM 702 C CA . HIS A 1 89 ? -3.332 17.344 -1.205 1 98.5 89 HIS A CA 1
ATOM 703 C C . HIS A 1 89 ? -3.256 16.109 -2.113 1 98.5 89 HIS A C 1
ATOM 705 O O . HIS A 1 89 ? -2.242 15.414 -2.133 1 98.5 89 HIS A O 1
ATOM 711 N N . ARG A 1 90 ? -4.246 15.836 -2.867 1 98.06 90 ARG A N 1
ATOM 712 C CA . ARG A 1 90 ? -4.348 14.648 -3.701 1 98.06 90 ARG A CA 1
ATOM 713 C C . ARG A 1 90 ? -3.111 14.477 -4.578 1 98.06 90 ARG A C 1
ATOM 715 O O . ARG A 1 90 ? -2.545 13.391 -4.66 1 98.06 90 ARG A O 1
ATOM 722 N N . THR A 1 91 ? -2.664 15.539 -5.25 1 97.94 91 THR A N 1
ATOM 723 C CA . THR A 1 91 ? -1.546 15.469 -6.184 1 97.94 91 THR A CA 1
ATOM 724 C C . THR A 1 91 ? -0.267 15.047 -5.465 1 97.94 91 THR A C 1
ATOM 726 O O . THR A 1 91 ? 0.473 14.188 -5.953 1 97.94 91 THR A O 1
ATOM 729 N N . LEU A 1 92 ? 0.006 15.633 -4.273 1 97.88 92 LEU A N 1
ATOM 730 C CA . LEU A 1 92 ? 1.184 15.289 -3.484 1 97.88 92 LEU A CA 1
ATOM 731 C C . LEU A 1 92 ? 1.137 13.828 -3.047 1 97.88 92 LEU A C 1
ATOM 733 O O . LEU A 1 92 ? 2.135 13.109 -3.154 1 97.88 92 LEU A O 1
ATOM 737 N N . ILE A 1 93 ? -0.025 13.406 -2.557 1 98.56 93 ILE A N 1
ATOM 738 C CA . ILE A 1 93 ? -0.204 12.055 -2.045 1 98.56 93 ILE A CA 1
ATOM 739 C C . ILE A 1 93 ? -0.025 11.047 -3.18 1 98.56 93 ILE A C 1
ATOM 741 O O . ILE A 1 93 ? 0.724 10.078 -3.045 1 98.56 93 ILE A O 1
ATOM 745 N N . LYS A 1 94 ? -0.691 11.328 -4.285 1 97.88 94 LYS A N 1
ATOM 746 C CA . LYS A 1 94 ? -0.579 10.445 -5.441 1 97.88 94 LYS A CA 1
ATOM 747 C C . LYS A 1 94 ? 0.855 10.398 -5.961 1 97.88 94 LYS A C 1
ATOM 749 O O . LYS A 1 94 ? 1.344 9.336 -6.355 1 97.88 94 LYS A O 1
ATOM 754 N N . GLY A 1 95 ? 1.479 11.539 -6.027 1 97.69 95 GLY A N 1
ATOM 755 C CA . GLY A 1 95 ? 2.867 11.57 -6.457 1 97.69 95 GLY A CA 1
ATOM 756 C C . GLY A 1 95 ? 3.777 10.703 -5.609 1 97.69 95 GLY A C 1
ATOM 757 O O . GLY A 1 95 ? 4.66 10.023 -6.137 1 97.69 95 GLY A O 1
ATOM 758 N N . ALA A 1 96 ? 3.613 10.773 -4.301 1 97.62 96 ALA A N 1
ATOM 759 C CA . ALA A 1 96 ? 4.418 9.961 -3.395 1 97.62 96 ALA A CA 1
ATOM 760 C C . ALA A 1 96 ? 4.172 8.477 -3.629 1 97.62 96 ALA A C 1
ATOM 762 O O . ALA A 1 96 ? 5.113 7.68 -3.645 1 97.62 96 ALA A O 1
ATOM 763 N N . LEU A 1 97 ? 2.883 8.117 -3.793 1 97.88 97 LEU A N 1
ATOM 764 C CA . LEU A 1 97 ? 2.529 6.727 -4.074 1 97.88 97 LEU A CA 1
ATOM 765 C C . LEU A 1 97 ? 3.127 6.273 -5.402 1 97.88 97 LEU A C 1
ATOM 767 O O . LEU A 1 97 ? 3.662 5.164 -5.5 1 97.88 97 LEU A O 1
ATOM 771 N N . ASP A 1 98 ? 3.041 7.129 -6.434 1 96.94 98 ASP A N 1
ATOM 772 C CA . ASP A 1 98 ? 3.633 6.812 -7.73 1 96.94 98 ASP A CA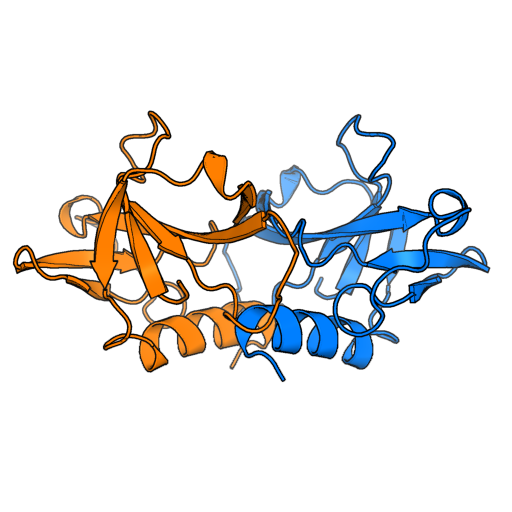 1
ATOM 773 C C . ASP A 1 98 ? 5.141 6.613 -7.613 1 96.94 98 ASP A C 1
ATOM 775 O O . ASP A 1 98 ? 5.699 5.691 -8.211 1 96.94 98 ASP A O 1
ATOM 779 N N . PHE A 1 99 ? 5.758 7.453 -6.898 1 96.19 99 PHE A N 1
ATOM 780 C CA . PHE A 1 99 ? 7.195 7.309 -6.707 1 96.19 99 PHE A CA 1
ATOM 781 C C . PHE A 1 99 ? 7.523 5.973 -6.047 1 96.19 99 PHE A C 1
ATOM 783 O O . PHE A 1 99 ? 8.422 5.258 -6.492 1 96.19 99 PHE A O 1
ATOM 790 N N . MET A 1 100 ? 6.82 5.641 -5.004 1 96 100 MET A N 1
ATOM 791 C CA . MET A 1 100 ? 7.047 4.414 -4.246 1 96 100 MET A CA 1
ATOM 792 C C . MET A 1 100 ? 6.871 3.188 -5.137 1 96 100 MET A C 1
ATOM 794 O O . MET A 1 100 ? 7.676 2.254 -5.078 1 96 100 MET A O 1
ATOM 798 N N . LEU A 1 101 ? 5.836 3.188 -6.055 1 97.12 101 LEU A N 1
ATOM 799 C CA . LEU A 1 101 ? 5.445 1.997 -6.801 1 97.12 101 LEU A CA 1
ATOM 800 C C . LEU A 1 101 ? 6.09 1.98 -8.18 1 97.12 101 LEU A C 1
ATOM 802 O O . LEU A 1 101 ? 6.387 0.912 -8.719 1 97.12 101 LEU A O 1
ATOM 806 N N . ASP A 1 102 ? 6.352 3.232 -8.711 1 95.38 102 ASP A N 1
ATOM 807 C CA . ASP A 1 102 ? 6.777 3.316 -10.109 1 95.38 102 ASP A CA 1
ATOM 808 C C . ASP A 1 102 ? 8.164 3.949 -10.227 1 95.38 102 ASP A C 1
ATOM 810 O O . ASP A 1 102 ? 8.781 3.906 -11.289 1 95.38 102 ASP A O 1
ATOM 814 N N . GLY A 1 103 ? 8.656 4.512 -9.188 1 92.62 103 GLY A N 1
ATOM 815 C CA . GLY A 1 103 ? 9.961 5.16 -9.227 1 92.62 103 GLY A CA 1
ATOM 816 C C . GLY A 1 103 ? 9.93 6.52 -9.898 1 92.62 103 GLY A C 1
ATOM 817 O O . GLY A 1 103 ? 10.977 7.055 -10.273 1 92.62 103 GLY A O 1
ATOM 818 N N . ILE A 1 104 ? 8.805 6.945 -10.305 1 85.56 104 ILE A N 1
ATOM 819 C CA . ILE A 1 104 ? 8.695 8.273 -10.914 1 85.56 104 ILE A CA 1
ATOM 820 C C . ILE A 1 104 ? 7.469 8.992 -10.352 1 85.56 104 ILE A C 1
ATOM 822 O O . ILE A 1 104 ? 6.531 8.352 -9.867 1 85.56 104 ILE A O 1
ATOM 826 N N . MET B 1 1 ? 13.875 -7.07 -4.758 1 90.12 1 MET B N 1
ATOM 827 C CA . MET B 1 1 ? 13.602 -6.613 -6.117 1 90.12 1 MET B CA 1
ATOM 828 C C . MET B 1 1 ? 12.102 -6.566 -6.391 1 90.12 1 MET B C 1
ATOM 830 O O . MET B 1 1 ? 11.367 -7.465 -5.98 1 90.12 1 MET B O 1
ATOM 834 N N . GLN B 1 2 ? 11.781 -5.465 -7.141 1 96.38 2 GLN B N 1
ATOM 835 C CA . GLN B 1 2 ? 10.359 -5.285 -7.41 1 96.38 2 GLN B CA 1
ATOM 836 C C . GLN B 1 2 ? 9.797 -6.465 -8.195 1 96.38 2 GLN B C 1
ATOM 838 O O . GLN B 1 2 ? 10.422 -6.941 -9.148 1 96.38 2 GLN B O 1
ATOM 843 N N . PHE B 1 3 ? 8.672 -6.98 -7.84 1 98.44 3 PHE B N 1
ATOM 844 C CA . PHE B 1 3 ? 7.852 -8.055 -8.391 1 98.44 3 PHE B CA 1
ATOM 845 C C . PHE B 1 3 ? 8.477 -9.414 -8.094 1 98.44 3 PHE B C 1
ATOM 847 O O . PHE B 1 3 ? 8.164 -10.406 -8.758 1 98.44 3 PHE B O 1
ATOM 854 N N . THR B 1 4 ? 9.375 -9.438 -7.203 1 98.38 4 THR B N 1
ATOM 855 C CA . THR B 1 4 ? 9.836 -10.711 -6.668 1 98.38 4 THR B CA 1
ATOM 856 C C . THR B 1 4 ? 8.828 -11.281 -5.676 1 98.38 4 THR B C 1
ATOM 858 O O . THR B 1 4 ? 8.305 -10.555 -4.828 1 98.38 4 THR B O 1
ATOM 861 N N . VAL B 1 5 ? 8.539 -12.578 -5.867 1 98.81 5 VAL B N 1
ATOM 862 C CA . VAL B 1 5 ? 7.656 -13.297 -4.957 1 98.81 5 VAL B CA 1
ATOM 863 C C . VAL B 1 5 ? 8.477 -14 -3.881 1 98.81 5 VAL B C 1
ATOM 865 O O . VAL B 1 5 ? 9.484 -14.641 -4.184 1 98.81 5 VAL B O 1
ATOM 868 N N . TYR B 1 6 ? 8.039 -13.852 -2.652 1 98.5 6 TYR B N 1
ATOM 869 C CA . TYR B 1 6 ? 8.68 -14.484 -1.503 1 98.5 6 TYR B CA 1
ATOM 870 C C . TYR B 1 6 ? 7.715 -15.43 -0.798 1 98.5 6 TYR B C 1
ATOM 872 O O . TYR B 1 6 ? 6.504 -15.18 -0.767 1 98.5 6 TYR B O 1
ATOM 880 N N . ARG B 1 7 ? 8.297 -16.484 -0.257 1 97.31 7 ARG B N 1
ATOM 881 C CA . ARG B 1 7 ? 7.523 -17.266 0.702 1 97.31 7 ARG B CA 1
ATOM 882 C C . ARG B 1 7 ? 7.309 -16.484 1.996 1 97.31 7 ARG B C 1
ATOM 884 O O . ARG B 1 7 ? 8.258 -15.969 2.578 1 97.31 7 ARG B O 1
ATOM 891 N N . SER B 1 8 ? 6.078 -16.344 2.303 1 95.31 8 SER B N 1
ATOM 892 C CA . SER B 1 8 ? 5.754 -15.539 3.473 1 95.31 8 SER B CA 1
ATOM 893 C C . SER B 1 8 ? 6.352 -16.141 4.742 1 95.31 8 SER B C 1
ATOM 895 O O . SER B 1 8 ? 6.371 -17.359 4.91 1 95.31 8 SER B O 1
ATOM 897 N N . ARG B 1 9 ? 6.828 -15.25 5.609 1 90.88 9 ARG B N 1
ATOM 898 C CA . ARG B 1 9 ? 7.309 -15.672 6.922 1 90.88 9 ARG B CA 1
ATOM 899 C C . ARG B 1 9 ? 6.16 -15.781 7.918 1 90.88 9 ARG B C 1
ATOM 901 O O . ARG B 1 9 ? 6.309 -16.375 8.984 1 90.88 9 ARG B O 1
ATOM 908 N N . SER B 1 10 ? 5.105 -15.172 7.477 1 82.75 10 SER B N 1
ATOM 909 C CA . SER B 1 10 ? 3.938 -15.211 8.352 1 82.75 10 SER B CA 1
ATOM 910 C C . SER B 1 10 ? 3.365 -16.625 8.445 1 82.75 10 SER B C 1
ATOM 912 O O . SER B 1 10 ? 3.449 -17.391 7.488 1 82.75 10 SER B O 1
ATOM 914 N N . ARG B 1 11 ? 2.844 -17 9.602 1 78.69 11 ARG B N 1
ATOM 915 C CA . ARG B 1 11 ? 2.217 -18.297 9.805 1 78.69 11 ARG B CA 1
ATOM 916 C C . ARG B 1 11 ? 0.799 -18.312 9.242 1 78.69 11 ARG B C 1
ATOM 918 O O . ARG B 1 11 ? 0.104 -19.328 9.336 1 78.69 11 ARG B O 1
ATOM 925 N N . ASN B 1 12 ? 0.523 -17.203 8.68 1 79.75 12 ASN B N 1
ATOM 926 C CA . ASN B 1 12 ? -0.812 -17.156 8.094 1 79.75 12 ASN B CA 1
ATOM 927 C C . ASN B 1 12 ? -0.908 -18 6.832 1 79.75 12 ASN B C 1
ATOM 929 O O . ASN B 1 12 ? -0.394 -17.609 5.781 1 79.75 12 ASN B O 1
ATOM 933 N N . ALA B 1 13 ? -1.563 -19.156 6.895 1 83.25 13 ALA B N 1
ATOM 934 C CA . ALA B 1 13 ? -1.672 -20.125 5.812 1 83.25 13 ALA B CA 1
ATOM 935 C C . ALA B 1 13 ? -2.447 -19.547 4.633 1 83.25 13 ALA B C 1
ATOM 937 O O . ALA B 1 13 ? -2.34 -20.047 3.508 1 83.25 13 ALA B O 1
ATOM 938 N N . ALA B 1 14 ? -3.148 -18.5 4.887 1 88.25 14 ALA B N 1
ATOM 939 C CA . ALA B 1 14 ? -3.926 -17.875 3.812 1 88.25 14 ALA B CA 1
ATOM 940 C C . ALA B 1 14 ? -3.023 -17.125 2.846 1 88.25 14 ALA B C 1
ATOM 942 O O . ALA B 1 14 ? -3.375 -16.922 1.681 1 88.25 14 ALA B O 1
ATOM 943 N N . PHE B 1 15 ? -1.902 -16.719 3.326 1 94.56 15 PHE B N 1
ATOM 944 C CA . PHE B 1 15 ? -0.991 -15.906 2.523 1 94.56 15 PHE B CA 1
ATOM 945 C C . PHE B 1 15 ? 0.399 -16.531 2.492 1 94.56 15 PHE B C 1
ATOM 947 O O . PHE B 1 15 ? 1.351 -15.969 3.039 1 94.56 15 PHE B O 1
ATOM 954 N N . PRO B 1 16 ? 0.521 -17.641 1.82 1 95.75 16 PRO B N 1
ATOM 955 C CA . PRO B 1 16 ? 1.802 -18.344 1.811 1 95.75 16 PRO B CA 1
ATOM 956 C C . PRO B 1 16 ? 2.895 -17.578 1.065 1 95.75 16 PRO B C 1
ATOM 958 O O . PRO B 1 16 ? 4.082 -17.859 1.256 1 95.75 16 PRO B O 1
ATOM 961 N N . PHE B 1 17 ? 2.498 -16.625 0.174 1 97.88 17 PHE B N 1
ATOM 962 C CA . PHE B 1 17 ? 3.447 -15.828 -0.603 1 97.88 17 PHE B CA 1
ATOM 963 C C . PHE B 1 17 ? 3.125 -14.344 -0.499 1 97.88 17 PHE B C 1
ATOM 965 O O . PHE B 1 17 ? 1.979 -13.969 -0.247 1 97.88 17 PHE B O 1
ATOM 972 N N . VAL B 1 18 ? 4.121 -13.578 -0.647 1 98.19 18 VAL B N 1
ATOM 973 C CA . VAL B 1 18 ? 3.953 -12.148 -0.852 1 98.19 18 VAL B CA 1
ATOM 974 C C . VAL B 1 18 ? 4.77 -11.695 -2.064 1 98.19 18 VAL B C 1
ATOM 976 O O . VAL B 1 18 ? 5.789 -12.305 -2.391 1 98.19 18 VAL B O 1
ATOM 979 N N . ILE B 1 19 ? 4.312 -10.664 -2.674 1 98.75 19 ILE B N 1
ATOM 980 C CA . ILE B 1 19 ? 5.043 -10.086 -3.801 1 98.75 19 ILE B CA 1
ATOM 981 C C . ILE B 1 19 ? 5.449 -8.656 -3.477 1 98.75 19 ILE B C 1
ATOM 983 O O . ILE B 1 19 ? 4.633 -7.863 -2.994 1 98.75 19 ILE B O 1
ATOM 987 N N . ASP B 1 20 ? 6.738 -8.344 -3.668 1 97.62 20 ASP B N 1
ATOM 988 C CA . ASP B 1 20 ? 7.266 -6.992 -3.502 1 97.62 20 ASP B CA 1
ATOM 989 C C . ASP B 1 20 ? 6.875 -6.102 -4.68 1 97.62 20 ASP B C 1
ATOM 991 O O . ASP B 1 20 ? 7.211 -6.398 -5.828 1 97.62 20 ASP B O 1
ATOM 995 N N . VAL B 1 21 ? 6.207 -4.941 -4.375 1 98.25 21 VAL B N 1
ATOM 996 C CA . VAL B 1 21 ? 5.77 -4.086 -5.473 1 98.25 21 VAL B CA 1
ATOM 997 C C . VAL B 1 21 ? 6.445 -2.721 -5.363 1 98.25 21 VAL B C 1
ATOM 999 O O . VAL B 1 21 ? 6.066 -1.776 -6.059 1 98.25 21 VAL B O 1
ATOM 1002 N N . THR B 1 22 ? 7.367 -2.59 -4.445 1 97 22 THR B N 1
ATOM 1003 C CA . THR B 1 22 ? 8.117 -1.349 -4.262 1 97 22 THR B CA 1
ATOM 1004 C C . THR B 1 22 ? 9.117 -1.145 -5.395 1 97 22 THR B C 1
ATOM 1006 O O . THR B 1 22 ? 9.852 -2.064 -5.75 1 97 22 THR B O 1
ATOM 1009 N N . SER B 1 23 ? 9.117 0.091 -5.949 1 95.81 23 SER B N 1
ATOM 1010 C CA . SER B 1 23 ? 10.086 0.408 -6.996 1 95.81 23 SER B CA 1
ATOM 1011 C C . SER B 1 23 ? 11.516 0.218 -6.5 1 95.81 23 SER B C 1
ATOM 1013 O O . SER B 1 23 ? 11.836 0.57 -5.363 1 95.81 23 SER B O 1
ATOM 1015 N N . ASP B 1 24 ? 12.375 -0.228 -7.367 1 91.69 24 ASP B N 1
ATOM 1016 C CA . ASP B 1 24 ? 13.773 -0.455 -7.016 1 91.69 24 ASP B CA 1
ATOM 1017 C C . ASP B 1 24 ? 14.516 0.868 -6.828 1 91.69 24 ASP B C 1
ATOM 1019 O O . ASP B 1 24 ? 15.625 0.893 -6.297 1 91.69 24 ASP B O 1
ATOM 1023 N N . ILE B 1 25 ? 13.867 1.952 -7.223 1 85.5 25 ILE B N 1
ATOM 1024 C CA . ILE B 1 25 ? 14.508 3.26 -7.156 1 85.5 25 ILE B CA 1
ATOM 1025 C C . ILE B 1 25 ? 14.508 3.764 -5.715 1 85.5 25 ILE B C 1
ATOM 1027 O O . ILE B 1 25 ? 15.32 4.613 -5.348 1 85.5 25 ILE B O 1
ATOM 1031 N N . ILE B 1 26 ? 13.508 3.33 -4.934 1 79.5 26 ILE B N 1
ATOM 1032 C CA . ILE B 1 26 ? 13.328 3.859 -3.59 1 79.5 26 ILE B CA 1
ATOM 1033 C C . ILE B 1 26 ? 14.523 3.484 -2.719 1 79.5 26 ILE B C 1
ATOM 1035 O O . ILE B 1 26 ? 14.883 4.223 -1.8 1 79.5 26 ILE B O 1
ATOM 1039 N N . GLY B 1 27 ? 15.719 3.48 -3.236 1 62.75 27 GLY B N 1
ATOM 1040 C CA . GLY B 1 27 ? 17.047 3.354 -2.66 1 62.75 27 GLY B CA 1
ATOM 1041 C C . GLY B 1 27 ? 17.031 2.732 -1.275 1 62.75 27 GLY B C 1
ATOM 1042 O O . GLY B 1 27 ? 16.547 1.618 -1.092 1 62.75 27 GLY B O 1
ATOM 1043 N N . VAL B 1 28 ? 17.266 3.637 -0.278 1 64.94 28 VAL B N 1
ATOM 1044 C CA . VAL B 1 28 ? 17.844 3.352 1.033 1 64.94 28 VAL B CA 1
ATOM 1045 C C . VAL B 1 28 ? 16.719 3.031 2.025 1 64.94 28 VAL B C 1
ATOM 1047 O O . VAL B 1 28 ? 16.969 2.898 3.227 1 64.94 28 VAL B O 1
ATOM 1050 N N . ILE B 1 29 ? 15.57 2.861 1.558 1 77.25 29 ILE B N 1
ATOM 1051 C CA . ILE B 1 29 ? 14.602 2.607 2.623 1 77.25 29 ILE B CA 1
ATOM 1052 C C . ILE B 1 29 ? 14.594 1.119 2.969 1 77.25 29 ILE B C 1
ATOM 1054 O O . ILE B 1 29 ? 14.898 0.277 2.119 1 77.25 29 ILE B O 1
ATOM 1058 N N . ASN B 1 30 ? 14.531 0.7 4.254 1 87.94 30 ASN B N 1
ATOM 1059 C CA . ASN B 1 30 ? 14.539 -0.681 4.723 1 87.94 30 ASN B CA 1
ATOM 1060 C C . ASN B 1 30 ? 13.125 -1.264 4.781 1 87.94 30 ASN B C 1
ATOM 1062 O O . ASN B 1 30 ? 12.836 -2.111 5.625 1 87.94 30 ASN B O 1
ATOM 1066 N N . ARG B 1 31 ? 12.195 -0.823 3.957 1 93.62 31 ARG B N 1
ATOM 1067 C CA . ARG B 1 31 ? 10.82 -1.313 3.924 1 93.62 31 ARG B CA 1
ATOM 1068 C C . ARG B 1 31 ? 10.383 -1.608 2.494 1 93.62 31 ARG B C 1
ATOM 1070 O O . ARG B 1 31 ? 10.875 -0.993 1.546 1 93.62 31 ARG B O 1
ATOM 1077 N N . ARG B 1 32 ? 9.508 -2.492 2.355 1 95.5 32 ARG B N 1
ATOM 1078 C CA . ARG B 1 32 ? 8.93 -2.869 1.073 1 95.5 32 ARG B CA 1
ATOM 1079 C C . ARG B 1 32 ? 7.406 -2.977 1.174 1 95.5 32 ARG B C 1
ATOM 1081 O O . ARG B 1 32 ? 6.883 -3.521 2.146 1 95.5 32 ARG B O 1
ATOM 1088 N N . ILE B 1 33 ? 6.723 -2.359 0.215 1 97.88 33 ILE B N 1
ATOM 1089 C CA . ILE B 1 33 ? 5.297 -2.619 0.046 1 97.88 33 ILE B CA 1
ATOM 1090 C C . ILE B 1 33 ? 5.094 -3.986 -0.603 1 97.88 33 ILE B C 1
ATOM 1092 O O . ILE B 1 33 ? 5.73 -4.301 -1.61 1 97.88 33 ILE B O 1
ATOM 1096 N N . VAL B 1 34 ? 4.25 -4.805 0.023 1 98 34 VAL B N 1
ATOM 1097 C CA . VAL B 1 34 ? 4.02 -6.16 -0.469 1 98 34 VAL B CA 1
ATOM 1098 C C . VAL B 1 34 ? 2.52 -6.418 -0.591 1 98 34 VAL B C 1
ATOM 1100 O O . VAL B 1 34 ? 1.716 -5.777 0.089 1 98 34 VAL B O 1
ATOM 1103 N N . ILE B 1 35 ? 2.209 -7.289 -1.464 1 98.69 35 ILE B N 1
ATOM 1104 C CA . ILE B 1 35 ? 0.848 -7.793 -1.62 1 98.69 35 ILE B CA 1
ATOM 1105 C C . ILE B 1 35 ? 0.833 -9.312 -1.446 1 98.69 35 ILE B C 1
ATOM 1107 O O . ILE B 1 35 ? 1.606 -10.023 -2.092 1 98.69 35 ILE B O 1
ATOM 1111 N N . PRO B 1 36 ? -0.056 -9.844 -0.609 1 98.19 36 PRO B N 1
ATOM 1112 C CA . PRO B 1 36 ? -0.124 -11.297 -0.448 1 98.19 36 PRO B CA 1
ATOM 1113 C C . PRO B 1 36 ? -0.711 -12 -1.669 1 98.19 36 PRO B C 1
ATOM 1115 O O . PRO B 1 36 ? -1.49 -11.406 -2.416 1 98.19 36 PRO B O 1
ATOM 1118 N N . LEU B 1 37 ? -0.305 -13.219 -1.827 1 98.12 37 LEU B N 1
ATOM 1119 C CA . LEU B 1 37 ? -0.863 -14.109 -2.838 1 98.12 37 LEU B CA 1
ATOM 1120 C C . LEU B 1 37 ? -1.547 -15.305 -2.188 1 98.12 37 LEU B C 1
ATOM 1122 O O . LEU B 1 37 ? -0.992 -15.922 -1.274 1 98.12 37 LEU B O 1
ATOM 1126 N N . THR B 1 38 ? -2.668 -15.609 -2.631 1 96.94 38 THR B N 1
ATOM 1127 C CA . THR B 1 38 ? -3.443 -16.734 -2.135 1 96.94 38 THR B CA 1
ATOM 1128 C C . THR B 1 38 ? -3.658 -17.766 -3.234 1 96.94 38 THR B C 1
ATOM 1130 O O . THR B 1 38 ? -4.078 -17.422 -4.344 1 96.94 38 THR B O 1
ATOM 1133 N N . PRO B 1 39 ? -3.359 -19.031 -2.898 1 95.94 39 PRO B N 1
ATOM 1134 C CA . PRO B 1 39 ? -3.654 -20.047 -3.914 1 95.94 39 PRO B CA 1
ATOM 1135 C C . PRO B 1 39 ? -5.102 -20 -4.395 1 95.94 39 PRO B C 1
ATOM 1137 O O . PRO B 1 39 ? -6.02 -19.828 -3.584 1 95.94 39 PRO B O 1
ATOM 1140 N N . ILE B 1 40 ? -5.281 -20.141 -5.727 1 95.06 40 ILE B N 1
ATOM 1141 C CA . ILE B 1 40 ? -6.594 -20.031 -6.355 1 95.06 40 ILE B CA 1
ATOM 1142 C C . ILE B 1 40 ? -7.531 -21.078 -5.777 1 95.06 40 ILE B C 1
ATOM 1144 O O . ILE B 1 40 ? -8.742 -20.875 -5.723 1 95.06 40 ILE B O 1
ATOM 1148 N N . GLU B 1 41 ? -7.016 -22.172 -5.273 1 93.06 41 GLU B N 1
ATOM 1149 C CA . GLU B 1 41 ? -7.793 -23.297 -4.754 1 93.06 41 GLU B CA 1
ATOM 1150 C C . GLU B 1 41 ? -8.578 -22.891 -3.508 1 93.06 41 GLU B C 1
ATOM 1152 O O . GLU B 1 41 ? -9.531 -23.562 -3.127 1 93.06 41 GLU B O 1
ATOM 1157 N N . ARG B 1 42 ? -8.188 -21.859 -2.93 1 91.62 42 ARG B N 1
ATOM 1158 C CA . ARG B 1 42 ? -8.883 -21.406 -1.73 1 91.62 42 ARG B CA 1
ATOM 1159 C C . ARG B 1 42 ? -10.164 -20.656 -2.088 1 91.62 42 ARG B C 1
ATOM 1161 O O . ARG B 1 42 ? -11 -20.391 -1.223 1 91.62 42 ARG B O 1
ATOM 1168 N N . PHE B 1 43 ? -10.25 -20.281 -3.379 1 89.31 43 PHE B N 1
ATOM 1169 C CA . PHE B 1 43 ? -11.438 -19.562 -3.844 1 89.31 43 PHE B CA 1
ATOM 1170 C C . PHE B 1 43 ? -12.406 -20.516 -4.531 1 89.31 43 PHE B C 1
ATOM 1172 O O . PHE B 1 43 ? -12.508 -20.531 -5.762 1 89.31 43 PHE B O 1
ATOM 1179 N N . ILE B 1 44 ? -12.969 -21.438 -4.027 1 79.06 44 ILE B N 1
ATOM 1180 C CA . ILE B 1 44 ? -13.812 -22.484 -4.578 1 79.06 44 ILE B CA 1
ATOM 1181 C C . ILE B 1 44 ? -15.164 -21.906 -4.984 1 79.06 44 ILE B C 1
ATOM 1183 O O . ILE B 1 44 ? -15.664 -22.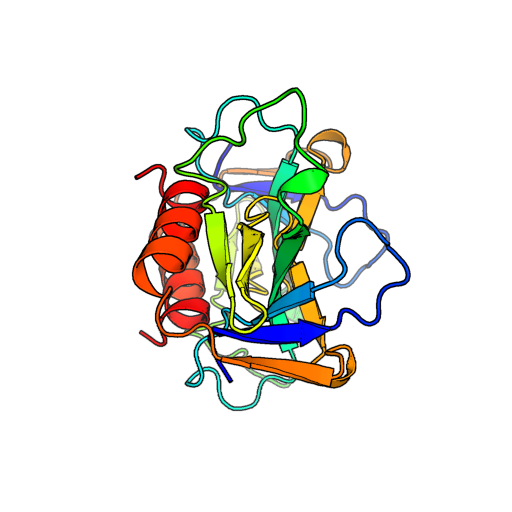188 -6.078 1 79.06 44 ILE B O 1
ATOM 1187 N N . ARG B 1 45 ? -15.852 -21.109 -4.195 1 80.62 45 ARG B N 1
ATOM 1188 C CA . ARG B 1 45 ? -17.234 -20.703 -4.438 1 80.62 45 ARG B CA 1
ATOM 1189 C C . ARG B 1 45 ? -17.312 -19.234 -4.855 1 80.62 45 ARG B C 1
ATOM 1191 O O . ARG B 1 45 ? -18.391 -18.75 -5.203 1 80.62 45 ARG B O 1
ATOM 1198 N N . ILE B 1 46 ? -16.25 -18.547 -4.91 1 78.88 46 ILE B N 1
ATOM 1199 C CA . ILE B 1 46 ? -16.312 -17.109 -5.172 1 78.88 46 ILE B CA 1
ATOM 1200 C C . ILE B 1 46 ? -15.172 -16.703 -6.109 1 78.88 46 ILE B C 1
ATOM 1202 O O . ILE B 1 46 ? -14.016 -17.047 -5.871 1 78.88 46 ILE B O 1
ATOM 1206 N N . ARG B 1 47 ? -15.656 -16.203 -7.184 1 82.62 47 ARG B N 1
ATOM 1207 C CA . ARG B 1 47 ? -14.625 -15.68 -8.078 1 82.62 47 ARG B CA 1
ATOM 1208 C C . ARG B 1 47 ? -14.125 -14.32 -7.59 1 82.62 47 ARG B C 1
ATOM 1210 O O . ARG B 1 47 ? -14.914 -13.414 -7.352 1 82.62 47 ARG B O 1
ATOM 1217 N N . PRO B 1 48 ? -12.812 -14.242 -7.465 1 86.75 48 PRO B N 1
ATOM 1218 C CA . PRO B 1 48 ? -12.289 -12.945 -7.031 1 86.75 48 PRO B CA 1
ATOM 1219 C C . PRO B 1 48 ? -12.531 -11.836 -8.062 1 86.75 48 PRO B C 1
ATOM 1221 O O . PRO B 1 48 ? -12.562 -12.109 -9.266 1 86.75 48 PRO B O 1
ATOM 1224 N N . PRO B 1 49 ? -12.852 -10.617 -7.613 1 88.5 49 PRO B N 1
ATOM 1225 C CA . PRO B 1 49 ? -12.953 -9.508 -8.57 1 88.5 49 PRO B CA 1
ATOM 1226 C C . PRO B 1 49 ? -11.68 -9.312 -9.383 1 88.5 49 PRO B C 1
ATOM 1228 O O . PRO B 1 49 ? -10.648 -8.906 -8.844 1 88.5 49 PRO B O 1
ATOM 1231 N N . GLU B 1 50 ? -11.742 -9.438 -10.609 1 89.69 50 GLU B N 1
ATOM 1232 C CA . GLU B 1 50 ? -10.586 -9.562 -11.492 1 89.69 50 GLU B CA 1
ATOM 1233 C C . GLU B 1 50 ? -9.742 -8.289 -11.477 1 89.69 50 GLU B C 1
ATOM 1235 O O . GLU B 1 50 ? -8.508 -8.352 -11.5 1 89.69 50 GLU B O 1
ATOM 1240 N N . ARG B 1 51 ? -10.391 -7.16 -11.484 1 93 51 ARG B N 1
ATOM 1241 C CA . ARG B 1 51 ? -9.648 -5.906 -11.586 1 93 51 ARG B CA 1
ATOM 1242 C C . ARG B 1 51 ? -8.836 -5.652 -10.32 1 93 51 ARG B C 1
ATOM 1244 O O . ARG B 1 51 ? -7.738 -5.09 -10.383 1 93 51 ARG B O 1
ATOM 1251 N N . LEU B 1 52 ? -9.352 -6.09 -9.195 1 94.94 52 LEU B N 1
ATOM 1252 C CA . LEU B 1 52 ? -8.688 -5.848 -7.918 1 94.94 52 LEU B CA 1
ATOM 1253 C C . LEU B 1 52 ? -7.789 -7.023 -7.539 1 94.94 52 LEU B C 1
ATOM 1255 O O . LEU B 1 52 ? -6.742 -6.836 -6.918 1 94.94 52 LEU B O 1
ATOM 1259 N N . ASN B 1 53 ? -8.258 -8.148 -7.906 1 96.31 53 ASN B N 1
ATOM 1260 C CA . ASN B 1 53 ? -7.582 -9.375 -7.492 1 96.31 53 ASN B CA 1
ATOM 1261 C C . ASN B 1 53 ? -7.289 -10.281 -8.68 1 96.31 53 ASN B C 1
ATOM 1263 O O . ASN B 1 53 ? -7.812 -11.391 -8.758 1 96.31 53 ASN B O 1
ATOM 1267 N N . PRO B 1 54 ? -6.398 -9.93 -9.516 1 97.56 54 PRO B N 1
ATOM 1268 C CA . PRO B 1 54 ? -6.078 -10.75 -10.68 1 97.56 54 PRO B CA 1
ATOM 1269 C C . PRO B 1 54 ? -5.398 -12.062 -10.312 1 97.56 54 PRO B C 1
ATOM 1271 O O . PRO B 1 54 ? -4.902 -12.211 -9.188 1 97.56 54 PRO B O 1
ATOM 1274 N N . ILE B 1 55 ? -5.434 -12.945 -11.234 1 97.69 55 ILE B N 1
ATOM 1275 C CA . ILE B 1 55 ? -4.832 -14.266 -11.062 1 97.69 55 ILE B CA 1
ATOM 1276 C C . ILE B 1 55 ? -3.469 -14.305 -11.75 1 97.69 55 ILE B C 1
ATOM 1278 O O . ILE B 1 55 ? -3.338 -13.883 -12.906 1 97.69 55 ILE B O 1
ATOM 1282 N N . LEU B 1 56 ? -2.453 -14.742 -11.047 1 98.31 56 LEU B N 1
ATOM 1283 C CA . LEU B 1 56 ? -1.093 -14.875 -11.555 1 98.31 56 LEU B CA 1
ATOM 1284 C C . LEU B 1 56 ? -0.701 -16.344 -11.672 1 98.31 56 LEU B C 1
ATOM 1286 O O . LEU B 1 56 ? -0.855 -17.109 -10.711 1 98.31 56 LEU B O 1
ATOM 1290 N N . LEU B 1 57 ? -0.28 -16.719 -12.828 1 98.62 57 LEU B N 1
ATOM 1291 C CA . LEU B 1 57 ? 0.375 -18.016 -12.992 1 98.62 57 LEU B CA 1
ATOM 1292 C C . LEU B 1 57 ? 1.859 -17.922 -12.656 1 98.62 57 LEU B C 1
ATOM 1294 O O . LEU B 1 57 ? 2.582 -17.109 -13.25 1 98.62 57 LEU B O 1
ATOM 1298 N N . LEU B 1 58 ? 2.295 -18.766 -11.664 1 98.56 58 LEU B N 1
ATOM 1299 C CA . LEU B 1 58 ? 3.688 -18.656 -11.242 1 98.56 58 LEU B CA 1
ATOM 1300 C C . LEU B 1 58 ? 4.5 -19.844 -11.719 1 98.56 58 LEU B C 1
ATOM 1302 O O . LEU B 1 58 ? 4.004 -20.672 -12.5 1 98.56 58 LEU B O 1
ATOM 1306 N N . VAL B 1 59 ? 5.746 -19.875 -11.352 1 98.19 59 VAL B N 1
ATOM 1307 C CA . VAL B 1 59 ? 6.754 -20.766 -11.93 1 98.19 59 VAL B CA 1
ATOM 1308 C C . VAL B 1 59 ? 6.422 -22.219 -11.586 1 98.19 59 VAL B C 1
ATOM 1310 O O . VAL B 1 59 ? 6.855 -23.141 -12.273 1 98.19 59 VAL B O 1
ATOM 1313 N N . ASP B 1 60 ? 5.715 -22.484 -10.453 1 97.81 60 ASP B N 1
ATOM 1314 C CA . ASP B 1 60 ? 5.379 -23.859 -10.062 1 97.81 60 ASP B CA 1
ATOM 1315 C C . ASP B 1 60 ? 4.172 -24.375 -10.844 1 97.81 60 ASP B C 1
ATOM 1317 O O . ASP B 1 60 ? 3.684 -25.469 -10.578 1 97.81 60 ASP B O 1
ATOM 1321 N N . GLY B 1 61 ? 3.668 -23.516 -11.703 1 98.12 61 GLY B N 1
ATOM 1322 C CA . GLY B 1 61 ? 2.551 -23.922 -12.547 1 98.12 61 GLY B CA 1
ATOM 1323 C C . GLY B 1 61 ? 1.204 -23.75 -11.867 1 98.12 61 GLY B C 1
ATOM 1324 O O . GLY B 1 61 ? 0.181 -24.203 -12.383 1 98.12 61 GLY B O 1
ATOM 1325 N N . LYS B 1 62 ? 1.227 -23.109 -10.781 1 97.81 62 LYS B N 1
ATOM 1326 C CA . LYS B 1 62 ? -0.007 -22.906 -10.023 1 97.81 62 LYS B CA 1
ATOM 1327 C C . LYS B 1 62 ? -0.48 -21.469 -10.133 1 97.81 62 LYS B C 1
ATOM 1329 O O . LYS B 1 62 ? 0.307 -20.562 -10.453 1 97.81 62 LYS B O 1
ATOM 1334 N N . GLU B 1 63 ? -1.759 -21.344 -9.961 1 97.06 63 GLU B N 1
ATOM 1335 C CA . GLU B 1 63 ? -2.389 -20.031 -10.023 1 97.06 63 GLU B CA 1
ATOM 1336 C C . GLU B 1 63 ? -2.615 -19.469 -8.625 1 97.06 63 GLU B C 1
ATOM 1338 O O . GLU B 1 63 ? -3.043 -20.188 -7.715 1 97.06 63 GLU B O 1
ATOM 1343 N N . TYR B 1 64 ? -2.305 -18.219 -8.516 1 97.62 64 TYR B N 1
ATOM 1344 C CA . TYR B 1 64 ? -2.465 -17.484 -7.266 1 97.62 64 TYR B CA 1
ATOM 1345 C C . TYR B 1 64 ? -3.254 -16.203 -7.48 1 97.62 64 TYR B C 1
ATOM 1347 O O . TYR B 1 64 ? -3.117 -15.547 -8.516 1 97.62 64 TYR B O 1
ATOM 1355 N N . VAL B 1 65 ? -4.047 -15.828 -6.543 1 97.69 65 VAL B N 1
ATOM 1356 C CA . VAL B 1 65 ? -4.816 -14.586 -6.559 1 97.69 65 VAL B CA 1
ATOM 1357 C C . VAL B 1 65 ? -4.031 -13.477 -5.852 1 97.69 65 VAL B C 1
ATOM 1359 O O . VAL B 1 65 ? -3.559 -13.664 -4.73 1 97.69 65 VAL B O 1
ATOM 1362 N N . LEU B 1 66 ? -3.836 -12.375 -6.535 1 98.44 66 LEU B N 1
ATOM 1363 C CA . LEU B 1 66 ? -3.23 -11.188 -5.934 1 98.44 66 LEU B CA 1
ATOM 1364 C C . LEU B 1 66 ? -4.207 -10.5 -4.984 1 98.44 66 LEU B C 1
ATOM 1366 O O . LEU B 1 66 ? -5.23 -9.969 -5.422 1 98.44 66 LEU B O 1
ATOM 1370 N N . MET B 1 67 ? -3.875 -10.477 -3.744 1 96.5 67 MET B N 1
ATOM 1371 C CA . MET B 1 67 ? -4.766 -9.898 -2.742 1 96.5 67 MET B CA 1
ATOM 1372 C C . MET B 1 67 ? -4.453 -8.422 -2.525 1 96.5 67 MET B C 1
ATOM 1374 O O . MET B 1 67 ? -4.02 -8.023 -1.442 1 96.5 67 MET B O 1
ATOM 1378 N N . THR B 1 68 ? -4.773 -7.613 -3.488 1 97.44 68 THR B N 1
ATOM 1379 C CA . THR B 1 68 ? -4.395 -6.203 -3.535 1 97.44 68 THR B CA 1
ATOM 1380 C C . THR B 1 68 ? -4.949 -5.453 -2.328 1 97.44 68 THR B C 1
ATOM 1382 O O . THR B 1 68 ? -4.281 -4.578 -1.771 1 97.44 68 THR B O 1
ATOM 1385 N N . HIS B 1 69 ? -6.098 -5.805 -1.877 1 95.25 69 HIS B N 1
ATOM 1386 C CA . HIS B 1 69 ? -6.758 -5.145 -0.756 1 95.25 69 HIS B CA 1
ATOM 1387 C C . HIS B 1 69 ? -6.09 -5.508 0.567 1 95.25 69 HIS B C 1
ATOM 1389 O O . HIS B 1 69 ? -6.496 -5.02 1.625 1 95.25 69 HIS B O 1
ATOM 1395 N N . GLU B 1 70 ? -5.098 -6.387 0.529 1 95.81 70 GLU B N 1
ATOM 1396 C CA . GLU B 1 70 ? -4.352 -6.773 1.722 1 95.81 70 GLU B CA 1
ATOM 1397 C C . GLU B 1 70 ? -2.926 -6.223 1.683 1 95.81 70 GLU B C 1
ATOM 1399 O O . GLU B 1 70 ? -2.041 -6.727 2.377 1 95.81 70 GLU B O 1
ATOM 1404 N N . THR B 1 71 ? -2.719 -5.234 0.841 1 97.94 71 THR B N 1
ATOM 1405 C CA . THR B 1 71 ? -1.418 -4.586 0.701 1 97.94 71 THR B CA 1
ATOM 1406 C C . THR B 1 71 ? -0.893 -4.129 2.059 1 97.94 71 THR B C 1
ATOM 1408 O O . THR B 1 71 ? -1.647 -3.598 2.875 1 97.94 71 THR B O 1
ATOM 1411 N N . ALA B 1 72 ? 0.402 -4.316 2.326 1 96.75 72 ALA B N 1
ATOM 1412 C CA . ALA B 1 72 ? 1.088 -3.893 3.545 1 96.75 72 ALA B CA 1
ATOM 1413 C C . ALA B 1 72 ? 2.537 -3.516 3.254 1 96.75 72 ALA B C 1
ATOM 1415 O O . ALA B 1 72 ? 3.043 -3.764 2.156 1 96.75 72 ALA B O 1
ATOM 1416 N N . THR B 1 73 ? 3.1 -2.848 4.191 1 97.12 73 THR B N 1
ATOM 1417 C CA . THR B 1 73 ? 4.535 -2.598 4.156 1 97.12 73 THR B CA 1
ATOM 1418 C C . THR B 1 73 ? 5.254 -3.393 5.242 1 97.12 73 THR B C 1
ATOM 1420 O O . THR B 1 73 ? 4.777 -3.475 6.375 1 97.12 73 THR B O 1
ATOM 1423 N N . VAL B 1 74 ? 6.363 -3.975 4.871 1 95.62 74 VAL B N 1
ATOM 1424 C CA . VAL B 1 74 ? 7.145 -4.766 5.816 1 95.62 74 VAL B CA 1
ATOM 1425 C C . VAL B 1 74 ? 8.617 -4.367 5.734 1 95.62 74 VAL B C 1
ATOM 1427 O O . VAL B 1 74 ? 9.078 -3.893 4.695 1 95.62 74 VAL B O 1
ATOM 1430 N N . PRO B 1 75 ? 9.289 -4.496 6.906 1 95 75 PRO B N 1
ATOM 1431 C CA . PRO B 1 75 ? 10.734 -4.352 6.762 1 95 75 PRO B CA 1
ATOM 1432 C C . PRO B 1 75 ? 11.344 -5.406 5.844 1 95 75 PRO B C 1
ATOM 1434 O O . PRO B 1 75 ? 10.844 -6.531 5.77 1 95 75 PRO B O 1
ATOM 1437 N N . VAL B 1 76 ? 12.414 -5.102 5.203 1 93 76 VAL B N 1
ATOM 1438 C CA . VAL B 1 76 ? 13.062 -5.984 4.234 1 93 76 VAL B CA 1
ATOM 1439 C C . VAL B 1 76 ? 13.43 -7.305 4.906 1 93 76 VAL B C 1
ATOM 1441 O O . VAL B 1 76 ? 13.328 -8.367 4.289 1 93 76 VAL B O 1
ATOM 1444 N N . ASN B 1 77 ? 13.781 -7.242 6.148 1 93.56 77 ASN B N 1
ATOM 1445 C CA . ASN B 1 77 ? 14.227 -8.453 6.832 1 93.56 77 ASN B CA 1
ATOM 1446 C C . ASN B 1 77 ? 13.062 -9.359 7.203 1 93.56 77 ASN B C 1
ATOM 1448 O O . ASN B 1 77 ? 13.258 -10.477 7.668 1 93.56 77 ASN B O 1
ATOM 1452 N N . ALA B 1 78 ? 11.828 -8.875 7.016 1 94.38 78 ALA B N 1
ATOM 1453 C CA . ALA B 1 78 ? 10.648 -9.695 7.246 1 94.38 78 ALA B CA 1
ATOM 1454 C C . ALA B 1 78 ? 10.25 -10.453 5.98 1 94.38 78 ALA B C 1
ATOM 1456 O O . ALA B 1 78 ? 9.383 -11.328 6.02 1 94.38 78 ALA B O 1
ATOM 1457 N N . LEU B 1 79 ? 10.969 -10.031 4.953 1 94 79 LEU B N 1
ATOM 1458 C CA . LEU B 1 79 ? 10.703 -10.766 3.721 1 94 79 LEU B CA 1
ATOM 1459 C C . LEU B 1 79 ? 11.219 -12.203 3.828 1 94 79 LEU B C 1
ATOM 1461 O O . LEU B 1 79 ? 12.289 -12.445 4.391 1 94 79 LEU B O 1
ATOM 1465 N N . GLY B 1 80 ? 10.547 -13.125 3.42 1 94.62 80 GLY B N 1
ATOM 1466 C CA . GLY B 1 80 ? 10.938 -14.523 3.455 1 94.62 80 GLY B CA 1
ATOM 1467 C C . GLY B 1 80 ? 11.922 -14.898 2.365 1 94.62 80 GLY B C 1
ATOM 1468 O O . GLY B 1 80 ? 12.773 -14.094 1.986 1 94.62 80 GLY B O 1
ATOM 1469 N N . THR B 1 81 ? 11.875 -16.109 2.016 1 96.62 81 THR B N 1
ATOM 1470 C CA . THR B 1 81 ? 12.789 -16.625 1 1 96.62 81 THR B CA 1
ATOM 1471 C C . THR B 1 81 ? 12.234 -16.375 -0.401 1 96.62 81 THR B C 1
ATOM 1473 O O . THR B 1 81 ? 11.039 -16.547 -0.645 1 96.62 81 THR B O 1
ATOM 1476 N N . LYS B 1 82 ? 13.148 -15.992 -1.229 1 98.12 82 LYS B N 1
ATOM 1477 C CA . LYS B 1 82 ? 12.742 -15.766 -2.613 1 98.12 82 LYS B CA 1
ATOM 1478 C C . LYS B 1 82 ? 12.148 -17.031 -3.225 1 98.12 82 LYS B C 1
ATOM 1480 O O . LYS B 1 82 ? 12.719 -18.125 -3.084 1 98.12 82 LYS B O 1
ATOM 1485 N N . PHE B 1 83 ? 11.023 -16.844 -3.781 1 98.56 83 PHE B N 1
ATOM 1486 C CA . PHE B 1 83 ? 10.359 -17.953 -4.445 1 98.56 83 PHE B CA 1
ATOM 1487 C C . PHE B 1 83 ? 10.523 -17.859 -5.957 1 98.56 83 PHE B C 1
ATOM 1489 O O . PHE B 1 83 ? 11.031 -18.781 -6.594 1 98.56 83 PHE B O 1
ATOM 1496 N N . CYS B 1 84 ? 10.141 -16.672 -6.602 1 98.75 84 CYS B N 1
ATOM 1497 C CA . CYS B 1 84 ? 10.297 -16.516 -8.047 1 98.75 84 CYS B CA 1
ATOM 1498 C C . CYS B 1 84 ? 10.18 -15.062 -8.461 1 98.75 84 CYS B C 1
ATOM 1500 O O . CYS B 1 84 ? 9.883 -14.195 -7.629 1 98.75 84 CYS B O 1
ATOM 1502 N N . ASP B 1 85 ? 10.539 -14.844 -9.695 1 98.62 85 ASP B N 1
ATOM 1503 C CA . ASP B 1 85 ? 10.328 -13.555 -10.352 1 98.62 85 ASP B CA 1
ATOM 1504 C C . ASP B 1 85 ? 8.969 -13.508 -11.047 1 98.62 85 ASP B C 1
ATOM 1506 O O . ASP B 1 85 ? 8.633 -14.406 -11.82 1 98.62 85 ASP B O 1
ATOM 1510 N N . ALA B 1 86 ? 8.195 -12.531 -10.773 1 98.69 86 ALA B N 1
ATOM 1511 C CA . ALA B 1 86 ? 6.879 -12.391 -11.383 1 98.69 86 ALA B CA 1
ATOM 1512 C C . ALA B 1 86 ? 6.801 -11.133 -12.234 1 98.69 86 ALA B C 1
ATOM 1514 O O . ALA B 1 86 ? 5.715 -10.586 -12.453 1 98.69 86 ALA B O 1
ATOM 1515 N N . SER B 1 87 ? 7.879 -10.578 -12.68 1 98.19 87 SER B N 1
ATOM 1516 C CA . SER B 1 87 ? 7.922 -9.352 -13.477 1 98.19 87 SER B CA 1
ATOM 1517 C C . SER B 1 87 ? 7.082 -9.492 -14.742 1 98.19 87 SER B C 1
ATOM 1519 O O . SER B 1 87 ? 6.605 -8.492 -15.289 1 98.19 87 SER B O 1
ATOM 1521 N N . ALA B 1 88 ? 6.902 -10.727 -15.188 1 98.25 88 ALA B N 1
ATOM 1522 C CA . ALA B 1 88 ? 6.062 -10.969 -16.359 1 98.25 88 ALA B CA 1
ATOM 1523 C C . ALA B 1 88 ? 4.625 -10.531 -16.109 1 98.25 88 ALA B C 1
ATOM 1525 O O . ALA B 1 88 ? 3.863 -10.305 -17.047 1 98.25 88 ALA B O 1
ATOM 1526 N N . HIS B 1 89 ? 4.25 -10.406 -14.836 1 98.56 89 HIS B N 1
ATOM 1527 C CA . HIS B 1 89 ? 2.883 -10.039 -14.477 1 98.56 89 HIS B CA 1
ATOM 1528 C C . HIS B 1 89 ? 2.797 -8.57 -14.086 1 98.56 89 HIS B C 1
ATOM 1530 O O . HIS B 1 89 ? 1.795 -8.133 -13.508 1 98.56 89 HIS B O 1
ATOM 1536 N N . ARG B 1 90 ? 3.76 -7.793 -14.375 1 98.06 90 ARG B N 1
ATOM 1537 C CA . ARG B 1 90 ? 3.854 -6.395 -13.969 1 98.06 90 ARG B CA 1
ATOM 1538 C C . ARG B 1 90 ? 2.588 -5.629 -14.336 1 98.06 90 ARG B C 1
ATOM 1540 O O . ARG B 1 90 ? 2.041 -4.883 -13.523 1 98.06 90 ARG B O 1
ATOM 1547 N N . THR B 1 91 ? 2.098 -5.77 -15.57 1 97.94 91 THR B N 1
ATOM 1548 C CA . THR B 1 91 ? 0.946 -5.02 -16.062 1 97.94 91 THR B CA 1
ATOM 1549 C C . THR B 1 91 ? -0.296 -5.34 -15.234 1 97.94 91 THR B C 1
ATOM 1551 O O . THR B 1 91 ? -1.036 -4.438 -14.836 1 97.94 91 THR B O 1
ATOM 1554 N N . LEU B 1 92 ? -0.529 -6.641 -14.938 1 97.94 92 LEU B N 1
ATOM 1555 C CA . LEU B 1 92 ? -1.668 -7.062 -14.125 1 97.94 92 LEU B CA 1
ATOM 1556 C C . LEU B 1 92 ? -1.575 -6.488 -12.719 1 97.94 92 LEU B C 1
ATOM 1558 O O . LEU B 1 92 ? -2.562 -5.977 -12.18 1 97.94 92 LEU B O 1
ATOM 1562 N N . ILE B 1 93 ? -0.395 -6.59 -12.125 1 98.56 93 ILE B N 1
ATOM 1563 C CA . ILE B 1 93 ? -0.169 -6.137 -10.758 1 98.56 93 ILE B CA 1
ATOM 1564 C C . ILE B 1 93 ? -0.371 -4.625 -10.68 1 98.56 93 ILE B C 1
ATOM 1566 O O . ILE B 1 93 ? -1.096 -4.137 -9.805 1 98.56 93 ILE B O 1
ATOM 1570 N N . LYS B 1 94 ? 0.245 -3.92 -11.609 1 97.88 94 LYS B N 1
ATOM 1571 C CA . LYS B 1 94 ? 0.107 -2.467 -11.641 1 97.88 94 LYS B CA 1
ATOM 1572 C C . LYS B 1 94 ? -1.345 -2.059 -11.867 1 97.88 94 LYS B C 1
ATOM 1574 O O . LYS B 1 94 ? -1.826 -1.092 -11.273 1 97.88 94 LYS B O 1
ATOM 1579 N N . GLY B 1 95 ? -1.993 -2.736 -12.773 1 97.75 95 GLY B N 1
ATOM 1580 C CA . GLY B 1 95 ? -3.398 -2.449 -13.016 1 97.75 95 GLY B CA 1
ATOM 1581 C C . GLY B 1 95 ? -4.258 -2.58 -11.773 1 97.75 95 GLY B C 1
ATOM 1582 O O . GLY B 1 95 ? -5.145 -1.757 -11.539 1 97.75 95 GLY B O 1
ATOM 1583 N N . ALA B 1 96 ? -4.043 -3.643 -11.023 1 97.62 96 ALA B N 1
ATOM 1584 C CA . ALA B 1 96 ? -4.797 -3.855 -9.789 1 97.62 96 ALA B CA 1
ATOM 1585 C C . ALA B 1 96 ? -4.535 -2.736 -8.789 1 97.62 96 ALA B C 1
ATOM 1587 O O . ALA B 1 96 ? -5.461 -2.242 -8.141 1 97.62 96 ALA B O 1
ATOM 1588 N N . LEU B 1 97 ? -3.24 -2.361 -8.656 1 97.88 97 LEU B N 1
ATOM 1589 C CA . LEU B 1 97 ? -2.871 -1.267 -7.762 1 97.88 97 LEU B CA 1
ATOM 1590 C C . LEU B 1 97 ? -3.514 0.041 -8.211 1 97.88 97 LEU B C 1
ATOM 1592 O O . LEU B 1 97 ? -4.031 0.8 -7.387 1 97.88 97 LEU B O 1
ATOM 1596 N N . ASP B 1 98 ? -3.49 0.312 -9.531 1 96.94 98 ASP B N 1
ATOM 1597 C CA . ASP B 1 98 ? -4.121 1.511 -10.078 1 96.94 98 ASP B CA 1
ATOM 1598 C C . ASP B 1 98 ? -5.621 1.52 -9.789 1 96.94 98 ASP B C 1
ATOM 1600 O O . ASP B 1 98 ? -6.184 2.555 -9.438 1 96.94 98 ASP B O 1
ATOM 1604 N N . PHE B 1 99 ? -6.227 0.424 -9.984 1 96.25 99 PHE B N 1
ATOM 1605 C CA . PHE B 1 99 ? -7.652 0.341 -9.695 1 96.25 99 PHE B CA 1
ATOM 1606 C C . PHE B 1 99 ? -7.934 0.66 -8.234 1 96.25 99 PHE B C 1
ATOM 1608 O O . PHE B 1 99 ? -8.836 1.439 -7.926 1 96.25 99 PHE B O 1
ATOM 1615 N N . MET B 1 100 ? -7.191 0.071 -7.348 1 96 100 MET B N 1
ATOM 1616 C CA . MET B 1 100 ? -7.375 0.248 -5.91 1 96 100 MET B CA 1
ATOM 1617 C C . MET B 1 100 ? -7.207 1.712 -5.516 1 96 100 MET B C 1
ATOM 1619 O O . MET B 1 100 ? -7.988 2.238 -4.723 1 96 100 MET B O 1
ATOM 1623 N N . LEU B 1 101 ? -6.195 2.438 -6.125 1 97.06 101 LEU B N 1
ATOM 1624 C CA . LEU B 1 101 ? -5.805 3.771 -5.676 1 97.06 101 LEU B CA 1
ATOM 1625 C C . LEU B 1 101 ? -6.508 4.848 -6.5 1 97.06 101 LEU B C 1
ATOM 1627 O O . LEU B 1 101 ? -6.801 5.93 -5.988 1 97.06 101 LEU B O 1
ATOM 1631 N N . ASP B 1 102 ? -6.82 4.473 -7.801 1 95.38 102 ASP B N 1
ATOM 1632 C CA . ASP B 1 102 ? -7.301 5.504 -8.719 1 95.38 102 ASP B CA 1
ATOM 1633 C C . ASP B 1 102 ? -8.695 5.172 -9.242 1 95.38 102 ASP B C 1
ATOM 1635 O O . ASP B 1 102 ? -9.352 6.012 -9.852 1 95.38 102 ASP B O 1
ATOM 1639 N N . GLY B 1 103 ? -9.148 3.992 -9.016 1 92.75 103 GLY B N 1
ATOM 1640 C CA . GLY B 1 103 ? -10.461 3.588 -9.5 1 92.75 103 GLY B CA 1
ATOM 1641 C C . GLY B 1 103 ? -10.477 3.273 -10.984 1 92.75 103 GLY B C 1
ATOM 1642 O O . GLY B 1 103 ? -11.547 3.225 -11.602 1 92.75 103 GLY B O 1
ATOM 1643 N N . ILE B 1 104 ? -9.367 3.34 -11.617 1 85.81 104 ILE B N 1
ATOM 1644 C CA . ILE B 1 104 ? -9.305 2.996 -13.031 1 85.81 104 ILE B CA 1
ATOM 1645 C C . ILE B 1 104 ? -8.07 2.135 -13.297 1 85.81 104 ILE B C 1
ATOM 1647 O O . ILE B 1 104 ? -7.105 2.164 -12.523 1 85.81 104 ILE B O 1
#

pLDDT: mean 93.73, std 6.95, range [62.75, 98.81]

Radius of gyration: 16.87 Å; Cα contacts (8 Å, |Δi|>4): 442; chains: 2; bounding box: 36×48×37 Å

Foldseek 3Di:
DAQWKFQAPDPPLQFRIKGFHDDPVVPDDQKTKIWGKGFCVVVDPDDDDCQQWNWAQDPVRTIITTNNVRIDMDGNVSTHHTDDHRVVCVVSNVRNNCCVVPVD/DAQWKFQAPDPPLQFRIKGFHDDPVVPDDQKTKIWGKGFPVVQPPDDPDCQQWNWAQDPVRTIITTNNVRIDMDGNVSTHHTDDHRVVCVVSNVRNNCCVVPVD

Nearest PDB structures (foldseek):
  4ely-assembly1_D  TM=9.293E-01  e=3.469E-10  Aliivibrio fischeri
  3tcj-assembly1_A  TM=9.225E-01  e=3.911E-10  Aliivibrio fischeri
  4vub-assembly1_A-2  TM=8.795E-01  e=3.606E-09  Escherichia coli
  7epj-assembly1_A-2  TM=8.758E-01  e=3.198E-09  Escherichia coli K-12
  2vub-assembly1_D  TM=8.921E-01  e=1.128E-08  Escherichia coli